Protein AF-A0A921UBC5-F1 (afdb_monomer)

Nearest PDB structures (foldseek):
  2xxn-assembly1_A  TM=7.532E-01  e=1.863E-03  Homo sapiens
  2f1x-assembly2_B  TM=6.621E-01  e=3.776E-04  Homo sapiens
  8pnm-assembly1_A  TM=7.276E-01  e=5.399E-03  Homo sapiens
  8rc6-assembly1_C  TM=7.486E-01  e=9.750E-03  Drosophila melanogaster
  2f1z-assembly2_B  TM=3.949E-01  e=8.639E-04  Homo sapiens

Structure (mmCIF, N/CA/C/O backbone):
data_AF-A0A921UBC5-F1
#
_entry.id   AF-A0A921UBC5-F1
#
loop_
_atom_site.group_PDB
_atom_site.id
_atom_site.type_symbol
_atom_site.label_atom_id
_atom_site.label_alt_id
_atom_site.label_comp_id
_atom_site.label_asym_id
_atom_site.label_entity_id
_atom_site.label_seq_id
_atom_site.pdbx_PDB_ins_code
_atom_site.Cartn_x
_atom_site.Cartn_y
_atom_site.Cartn_z
_atom_site.occupancy
_atom_site.B_iso_or_equiv
_atom_site.auth_seq_id
_atom_site.auth_comp_id
_atom_site.auth_asym_id
_atom_site.auth_atom_id
_atom_site.pdbx_PDB_model_num
ATOM 1 N N . GLY A 1 1 ? -0.403 -5.524 16.787 1.00 49.03 1 GLY A N 1
ATOM 2 C CA . GLY A 1 1 ? -1.010 -6.487 17.720 1.00 49.03 1 GLY A CA 1
ATOM 3 C C . GLY A 1 1 ? -1.772 -7.532 16.938 1.00 49.03 1 GLY A C 1
ATOM 4 O O . GLY A 1 1 ? -2.137 -7.279 15.796 1.00 49.03 1 GLY A O 1
ATOM 5 N N . GLN A 1 2 ? -1.952 -8.713 17.517 1.00 48.66 2 GLN A N 1
ATOM 6 C CA . GLN A 1 2 ? -2.834 -9.738 16.966 1.00 48.66 2 GLN A CA 1
ATOM 7 C C . GLN A 1 2 ? -4.276 -9.379 17.361 1.00 48.66 2 GLN A C 1
ATOM 9 O O . GLN A 1 2 ? -4.533 -9.099 18.535 1.00 48.66 2 GLN A O 1
ATOM 14 N N . THR A 1 3 ? -5.192 -9.327 16.393 1.00 51.25 3 THR A N 1
ATOM 15 C CA . THR A 1 3 ? -6.624 -9.128 16.660 1.00 51.25 3 THR A CA 1
ATOM 16 C C . THR A 1 3 ? -7.140 -10.368 17.379 1.00 51.25 3 THR A C 1
ATOM 18 O O . THR A 1 3 ? -7.003 -11.472 16.854 1.00 51.25 3 THR A O 1
ATOM 21 N N . ILE A 1 4 ? -7.658 -10.205 18.598 1.00 59.06 4 ILE A N 1
ATOM 22 C CA . ILE A 1 4 ? -8.262 -11.322 19.345 1.00 59.06 4 ILE A CA 1
ATOM 23 C C . ILE A 1 4 ? -9.629 -11.629 18.757 1.00 59.06 4 ILE A C 1
ATOM 25 O O . ILE A 1 4 ? -10.006 -12.785 18.608 1.00 59.06 4 ILE A O 1
ATOM 29 N N . ASP A 1 5 ? -10.363 -10.563 18.464 1.00 65.00 5 ASP A N 1
ATOM 30 C CA . ASP A 1 5 ? -11.761 -10.615 18.103 1.00 65.00 5 ASP A CA 1
ATOM 31 C C . ASP A 1 5 ? -12.127 -9.318 17.379 1.00 65.00 5 ASP A C 1
ATOM 33 O O . ASP A 1 5 ? -11.616 -8.235 17.703 1.00 65.00 5 ASP A O 1
ATOM 37 N N . SER A 1 6 ? -12.992 -9.447 16.383 1.00 72.62 6 SER A N 1
ATOM 38 C CA . SER A 1 6 ? -13.545 -8.324 15.640 1.00 72.62 6 SER A CA 1
ATOM 39 C C . SER A 1 6 ? -15.043 -8.507 15.542 1.00 72.62 6 SER A C 1
ATOM 41 O O . SER A 1 6 ? -15.504 -9.538 15.048 1.00 72.62 6 SER A O 1
ATOM 43 N N . THR A 1 7 ? -15.798 -7.497 15.954 1.00 73.56 7 THR A N 1
ATOM 44 C CA . THR A 1 7 ? -17.254 -7.544 15.877 1.00 73.56 7 THR A CA 1
ATOM 45 C C . THR A 1 7 ? -17.774 -6.326 15.142 1.00 73.56 7 THR A C 1
ATOM 47 O O . THR A 1 7 ? -17.336 -5.199 15.382 1.00 73.56 7 THR A O 1
ATOM 50 N N . VAL A 1 8 ? -18.724 -6.570 14.246 1.00 80.56 8 VAL A N 1
ATOM 51 C CA . VAL A 1 8 ? -19.483 -5.533 13.557 1.00 80.56 8 VAL A CA 1
ATOM 52 C C . VAL A 1 8 ? -20.837 -5.435 14.242 1.00 80.56 8 VAL A C 1
ATOM 54 O O . VAL A 1 8 ? -21.525 -6.445 14.379 1.00 80.56 8 VAL A O 1
ATOM 57 N N . HIS A 1 9 ? -21.199 -4.238 14.687 1.00 80.38 9 HIS A N 1
ATOM 58 C CA . HIS A 1 9 ? -22.501 -3.963 15.282 1.00 80.38 9 HIS A CA 1
ATOM 59 C C . HIS A 1 9 ? -23.200 -2.846 14.519 1.00 80.38 9 HIS A C 1
ATOM 61 O O . HIS A 1 9 ? -22.621 -1.790 14.260 1.00 80.38 9 HIS A O 1
ATOM 67 N N . GLU A 1 10 ? -24.459 -3.098 14.186 1.00 84.25 10 GLU A N 1
ATOM 68 C CA . GLU A 1 10 ? -25.362 -2.131 13.583 1.00 84.25 10 GLU A CA 1
ATOM 69 C C . GLU A 1 10 ? -26.255 -1.529 14.672 1.00 84.25 10 GLU A C 1
ATOM 71 O O . GLU A 1 10 ? -26.890 -2.251 15.440 1.00 84.25 10 GLU A O 1
ATOM 76 N N . PHE A 1 11 ? -26.300 -0.203 14.732 1.00 81.44 11 PHE A N 1
ATOM 77 C CA . PHE A 1 11 ? -27.141 0.557 15.643 1.00 81.44 11 PHE A CA 1
ATOM 78 C C . PHE A 1 11 ? -28.155 1.363 14.850 1.00 81.44 11 PHE A C 1
ATOM 80 O O . PHE A 1 11 ? -27.791 2.132 13.958 1.00 81.44 11 PHE A O 1
ATOM 87 N N . ARG A 1 12 ? -29.426 1.248 15.231 1.00 83.25 12 ARG A N 1
ATOM 88 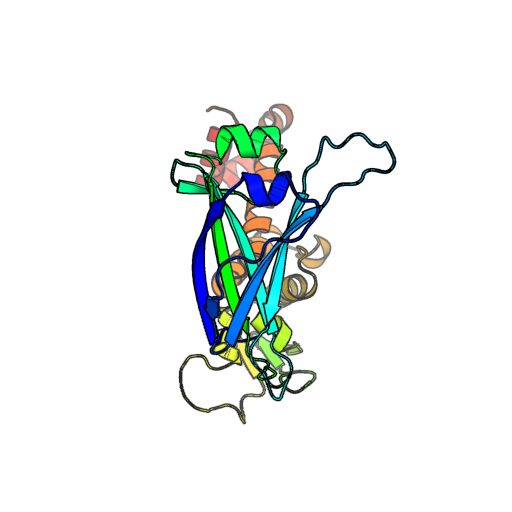C CA . ARG A 1 12 ? -30.490 2.118 14.738 1.00 83.25 12 ARG A CA 1
ATOM 89 C C . ARG A 1 12 ? -30.737 3.205 15.775 1.00 83.25 12 ARG A C 1
ATOM 91 O O . ARG A 1 12 ? -31.183 2.919 16.883 1.00 83.25 12 ARG A O 1
ATOM 98 N N . VAL A 1 13 ? -30.401 4.441 15.431 1.00 80.25 13 VAL A N 1
ATOM 99 C CA . VAL A 1 13 ? -30.322 5.545 16.389 1.00 80.25 13 VAL A CA 1
ATOM 100 C C . VAL A 1 13 ? -31.411 6.568 16.095 1.00 80.25 13 VAL A C 1
ATOM 102 O O . VAL A 1 13 ? -31.567 7.004 14.956 1.00 80.25 13 VAL A O 1
ATOM 105 N N . HIS A 1 14 ? -32.161 6.958 17.127 1.00 79.62 14 HIS A N 1
ATOM 106 C CA . HIS A 1 14 ? -33.148 8.029 17.022 1.00 79.62 14 HIS A CA 1
ATOM 107 C C . HIS A 1 14 ? -32.455 9.371 16.790 1.00 79.62 14 HIS A C 1
ATOM 109 O O . HIS A 1 14 ? -31.563 9.760 17.545 1.00 79.62 14 HIS A O 1
ATOM 115 N N . TYR A 1 15 ? -32.904 10.091 15.766 1.00 76.06 15 TYR A N 1
ATOM 116 C CA . TYR A 1 15 ? -32.324 11.367 15.377 1.00 76.06 15 TYR A CA 1
ATOM 117 C C . TYR A 1 15 ? -32.589 12.460 16.430 1.00 76.06 15 TYR A C 1
ATOM 119 O O . TYR A 1 15 ? -31.655 13.055 16.959 1.00 76.06 15 TYR A O 1
ATOM 127 N N . GLU A 1 16 ? -33.848 12.690 16.811 1.00 74.44 16 GLU A N 1
ATOM 128 C CA . GLU A 1 16 ? -34.238 13.853 17.629 1.00 74.44 16 GLU A CA 1
ATOM 129 C C . GLU A 1 16 ? -33.478 14.036 18.960 1.00 74.44 16 GLU A C 1
ATOM 131 O O . GLU A 1 16 ? -33.051 15.161 19.231 1.00 74.44 16 GLU A O 1
ATOM 136 N N . PRO A 1 17 ? -33.244 13.003 19.798 1.00 70.12 17 PRO A N 1
ATOM 137 C CA . PRO A 1 17 ? -32.579 13.188 21.093 1.00 70.12 17 PRO A CA 1
ATOM 138 C C . PRO A 1 17 ? -31.143 13.717 20.985 1.00 70.12 17 PRO A C 1
ATOM 140 O O . PRO A 1 17 ? -30.673 14.418 21.884 1.00 70.12 17 PRO A O 1
ATOM 143 N N . ILE A 1 18 ? -30.459 13.396 19.882 1.00 66.12 18 ILE A N 1
ATOM 144 C CA . ILE A 1 18 ? -29.061 13.771 19.633 1.00 66.12 18 ILE A CA 1
ATOM 145 C C . ILE A 1 18 ? -28.945 15.243 19.243 1.00 66.12 18 ILE A C 1
ATOM 147 O O . ILE A 1 18 ? -27.963 15.888 19.593 1.00 66.12 18 ILE A O 1
ATOM 151 N N . PHE A 1 19 ? -29.941 15.769 18.530 1.00 65.00 19 PHE A N 1
ATOM 152 C CA . PHE A 1 19 ? -29.883 17.111 17.945 1.00 65.00 19 PHE A CA 1
ATOM 153 C C . PHE A 1 19 ? -30.740 18.146 18.684 1.00 65.00 19 PHE A C 1
ATOM 155 O O . PHE A 1 19 ? -30.580 19.342 18.443 1.00 65.00 19 PHE A O 1
ATOM 162 N N . ASN A 1 20 ? -31.625 17.708 19.588 1.00 64.06 20 ASN A N 1
ATOM 163 C CA . ASN A 1 20 ? -32.424 18.594 20.442 1.00 64.06 20 ASN A CA 1
ATOM 164 C C . ASN A 1 20 ? -31.799 18.829 21.823 1.00 64.06 20 ASN A C 1
ATOM 166 O O . ASN A 1 20 ? -32.180 19.772 22.514 1.00 64.06 20 ASN A O 1
ATOM 170 N N . SER A 1 21 ? -30.847 17.991 22.243 1.00 57.44 21 SER A N 1
ATOM 171 C CA . SER A 1 21 ? -30.107 18.189 23.485 1.00 57.44 21 SER A CA 1
ATOM 172 C C . SER A 1 21 ? -28.621 18.307 23.174 1.00 57.44 21 SER A C 1
ATOM 174 O O . SER A 1 21 ? -28.060 17.441 22.518 1.00 57.44 21 SER A O 1
ATOM 176 N N . PHE A 1 22 ? -27.946 1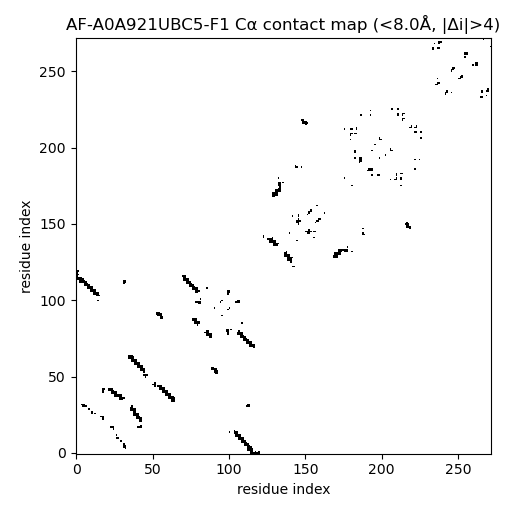9.335 23.695 1.00 56.38 22 PHE A N 1
ATOM 177 C CA . PHE A 1 22 ? -26.475 19.437 23.672 1.00 56.38 22 PHE A CA 1
ATOM 178 C C . PHE A 1 22 ? -25.783 18.328 24.501 1.00 56.38 22 PHE A C 1
ATOM 180 O O . PHE A 1 22 ? -24.597 18.414 24.816 1.00 56.38 22 PHE A O 1
ATOM 187 N N . ASN A 1 23 ? -26.520 17.288 24.895 1.00 60.91 23 ASN A N 1
ATOM 188 C CA . ASN A 1 23 ? -26.054 16.207 25.738 1.00 60.91 23 ASN A CA 1
ATOM 189 C C . ASN A 1 23 ? -25.637 15.005 24.892 1.00 60.91 23 ASN A C 1
ATOM 191 O O . ASN A 1 23 ? -26.175 14.727 23.824 1.00 60.91 23 ASN A O 1
ATOM 195 N N . SER A 1 24 ? -24.677 14.247 25.413 1.00 66.81 24 SER A N 1
ATOM 196 C CA . SER A 1 24 ? -24.300 12.970 24.825 1.00 66.81 24 SER A CA 1
ATOM 197 C C . SER A 1 24 ? -25.398 11.922 25.022 1.00 66.81 24 SER A C 1
ATOM 199 O O . SER A 1 24 ? -25.884 11.746 26.141 1.00 66.81 24 SER A O 1
ATOM 201 N N . PHE A 1 25 ? -25.719 11.177 23.968 1.00 75.06 25 PHE A N 1
ATOM 202 C CA . PHE A 1 25 ? -26.630 10.037 24.000 1.00 75.06 25 PHE A CA 1
ATOM 203 C C . PHE A 1 25 ? -25.845 8.726 24.120 1.00 75.06 25 PHE A C 1
ATOM 205 O O . PHE A 1 25 ? -24.898 8.489 23.371 1.00 75.06 25 PHE A O 1
ATOM 212 N N . ASN A 1 26 ? -26.250 7.860 25.046 1.00 75.44 26 ASN A N 1
ATOM 213 C CA . ASN A 1 26 ? -25.691 6.519 25.190 1.00 75.44 26 ASN A CA 1
ATOM 214 C C . ASN A 1 26 ? -26.531 5.545 24.362 1.00 75.44 26 ASN A C 1
ATOM 216 O O . ASN A 1 26 ? -27.720 5.399 24.632 1.00 75.44 26 ASN A O 1
ATOM 220 N N . ALA A 1 27 ? -25.920 4.879 23.385 1.00 78.38 27 ALA A N 1
ATOM 221 C CA . ALA A 1 27 ? -26.568 3.781 22.671 1.00 78.38 27 ALA A CA 1
ATOM 222 C C . ALA A 1 27 ? -26.461 2.463 23.454 1.00 78.38 27 ALA A C 1
ATOM 224 O O . ALA A 1 27 ? -26.040 2.447 24.611 1.00 78.38 27 ALA A O 1
ATOM 225 N N . ASP A 1 28 ? -26.839 1.349 22.836 1.00 80.00 28 ASP A N 1
ATOM 226 C CA . ASP A 1 28 ? -26.753 0.049 23.491 1.00 80.00 28 ASP A CA 1
ATOM 227 C C . ASP A 1 28 ? -25.301 -0.346 23.796 1.00 80.00 28 ASP A C 1
ATOM 229 O O . ASP A 1 28 ? -24.350 0.003 23.086 1.00 80.00 28 ASP A O 1
ATOM 233 N N . VAL A 1 29 ? -25.126 -1.073 24.900 1.00 85.62 29 VAL A N 1
ATOM 234 C CA . VAL A 1 29 ? -23.831 -1.631 25.291 1.00 85.62 29 VAL A CA 1
ATOM 235 C C . VAL A 1 29 ? -23.542 -2.850 24.428 1.00 85.62 29 VAL A C 1
ATOM 237 O O . VAL A 1 29 ? -24.375 -3.749 24.324 1.00 85.62 29 VAL A O 1
ATOM 240 N N . ILE A 1 30 ? -22.336 -2.921 23.873 1.00 85.19 30 ILE A N 1
ATOM 241 C CA . ILE A 1 30 ? -21.914 -4.029 23.013 1.00 85.19 30 ILE A CA 1
ATOM 242 C C . ILE A 1 30 ? -20.776 -4.831 23.618 1.00 85.19 30 ILE A C 1
ATOM 244 O O . ILE A 1 30 ? -19.945 -4.310 24.366 1.00 85.19 30 ILE A O 1
ATOM 248 N N . SER A 1 31 ? -20.750 -6.118 23.280 1.00 85.19 31 SER A N 1
ATOM 249 C CA . SER A 1 31 ? -19.689 -7.039 23.668 1.00 85.19 31 SER A CA 1
ATOM 250 C C . SER A 1 31 ? -18.739 -7.251 22.494 1.00 85.19 31 SER A C 1
ATOM 252 O O . SER A 1 31 ? -19.180 -7.607 21.404 1.00 85.19 31 SER A O 1
ATOM 254 N N . ALA A 1 32 ? -17.448 -7.010 22.712 1.00 81.44 32 ALA A N 1
ATOM 255 C CA . ALA A 1 32 ? -16.396 -7.273 21.734 1.00 81.44 32 ALA A CA 1
ATOM 256 C C . ALA A 1 32 ? -15.087 -7.598 22.462 1.00 81.44 32 ALA A C 1
ATOM 258 O O . ALA A 1 32 ? -14.712 -6.893 23.410 1.00 81.44 32 ALA A O 1
ATOM 259 N N . GLY A 1 33 ? -14.399 -8.665 22.046 1.00 75.38 33 GLY A N 1
ATOM 260 C CA . GLY A 1 33 ? -13.122 -9.091 22.629 1.00 75.38 33 GLY A CA 1
ATOM 261 C C . GLY A 1 33 ? -13.185 -9.419 24.118 1.00 75.38 33 GLY A C 1
ATOM 262 O O . GLY A 1 33 ? -12.231 -9.147 24.842 1.00 75.38 33 GLY A O 1
ATOM 263 N N . GLY A 1 34 ? -14.319 -9.942 24.593 1.00 79.88 34 GLY A N 1
ATOM 264 C CA . GLY A 1 34 ? -14.549 -10.239 26.013 1.00 79.88 34 GLY A CA 1
ATOM 265 C C . GLY A 1 34 ? -14.774 -9.004 26.895 1.00 79.88 34 GLY A C 1
ATOM 266 O O . GLY A 1 34 ? -14.843 -9.126 28.120 1.00 79.88 34 GLY A O 1
ATOM 267 N N . HIS A 1 35 ? -14.908 -7.819 26.297 1.00 83.81 35 HIS A N 1
ATOM 268 C CA . HIS A 1 35 ? -15.147 -6.562 26.995 1.00 83.81 35 HIS A CA 1
ATOM 269 C C . HIS A 1 35 ? -16.495 -5.946 26.613 1.00 83.81 35 HIS A C 1
ATOM 271 O O . HIS A 1 35 ? -16.987 -6.125 25.501 1.00 83.81 35 HIS A O 1
ATOM 277 N N . MET A 1 36 ? -17.077 -5.203 27.554 1.00 87.75 36 MET A N 1
ATOM 278 C CA . MET A 1 36 ? -18.311 -4.448 27.369 1.00 87.75 36 MET A CA 1
ATOM 279 C C . MET A 1 36 ? -17.978 -2.992 27.066 1.00 87.75 36 MET A C 1
ATOM 281 O O . MET A 1 36 ? -17.215 -2.360 27.807 1.00 87.75 36 MET A O 1
ATOM 285 N N . TRP A 1 37 ? -18.574 -2.459 26.008 1.00 87.31 37 TRP A N 1
ATOM 286 C CA . TRP A 1 37 ? -18.319 -1.118 25.499 1.00 87.31 37 TRP A CA 1
ATOM 287 C C . TRP A 1 37 ? -19.620 -0.330 25.418 1.00 87.31 37 TRP A C 1
ATOM 289 O O . TRP A 1 37 ? -20.600 -0.781 24.833 1.00 87.31 37 TRP A O 1
ATOM 299 N N . GLN A 1 38 ? -19.615 0.866 25.993 1.00 89.19 38 GLN A N 1
ATOM 300 C CA . GLN A 1 38 ? -20.679 1.847 25.853 1.00 89.19 38 GLN A CA 1
ATOM 301 C C . GLN A 1 38 ? -20.364 2.746 24.660 1.00 89.19 38 GLN A C 1
ATOM 303 O O . GLN A 1 38 ? -19.352 3.454 24.674 1.00 89.19 38 GLN A O 1
ATOM 308 N N . VAL A 1 39 ? -21.235 2.738 23.655 1.00 86.19 39 VAL A N 1
ATOM 309 C CA . VAL A 1 39 ? -21.159 3.682 22.536 1.00 86.19 39 VAL A CA 1
ATOM 310 C C . VAL A 1 39 ? -21.876 4.967 22.935 1.00 86.19 39 VAL A C 1
ATOM 312 O O . VAL A 1 39 ? -22.983 4.927 23.478 1.00 86.19 39 VAL A O 1
ATOM 315 N N . ILE A 1 40 ? -21.214 6.098 22.723 1.00 81.69 40 ILE A N 1
ATOM 316 C CA . ILE A 1 40 ? -21.679 7.422 23.125 1.00 81.69 40 ILE A CA 1
ATOM 317 C C . ILE A 1 40 ? -21.645 8.331 21.902 1.00 81.69 40 ILE A C 1
ATOM 319 O O . ILE A 1 40 ? -20.586 8.547 21.316 1.00 81.69 40 ILE A O 1
ATOM 323 N N . PHE A 1 41 ? -22.793 8.892 21.552 1.00 77.62 41 PHE A N 1
ATOM 324 C CA . PHE A 1 41 ? -22.949 9.862 20.478 1.00 77.62 41 PHE A CA 1
ATOM 325 C C . PHE A 1 41 ? -22.985 11.268 21.068 1.00 77.62 41 PHE A C 1
ATOM 327 O O . PHE A 1 41 ? -23.681 11.519 22.050 1.00 77.62 41 PHE A O 1
ATOM 334 N N . SER A 1 42 ? -22.235 12.195 20.484 1.00 72.81 42 SER A N 1
ATOM 335 C CA . SER A 1 42 ? -22.267 13.609 20.863 1.00 72.81 42 SER A CA 1
ATOM 336 C C . SER A 1 42 ? -22.133 14.494 19.633 1.00 72.81 42 SER A C 1
ATOM 338 O O . SER A 1 42 ? -21.287 14.243 18.776 1.00 72.81 42 SER A O 1
ATOM 340 N N . GLN A 1 43 ? -22.941 15.546 19.571 1.00 70.88 43 GLN A N 1
ATOM 341 C CA . GLN A 1 43 ? -22.758 16.633 18.617 1.00 70.88 43 GLN A CA 1
ATOM 342 C C . GLN A 1 43 ? -21.484 17.416 18.969 1.00 70.88 43 GLN A C 1
ATOM 344 O O . GLN A 1 43 ? -21.270 17.782 20.124 1.00 70.88 43 GLN A O 1
ATOM 349 N N . CYS A 1 44 ? -20.639 17.677 17.974 1.00 59.12 44 CYS A N 1
ATOM 350 C CA . CYS A 1 44 ? -19.482 18.554 18.089 1.00 59.12 44 CYS A CA 1
ATOM 351 C C . CYS A 1 44 ? -19.580 19.643 17.013 1.00 59.12 44 CYS A C 1
ATOM 353 O O . CYS A 1 44 ? -19.610 19.347 15.818 1.00 59.12 44 CYS A O 1
ATOM 355 N N . GLY A 1 45 ? -19.687 20.898 17.447 1.00 55.09 45 GLY A N 1
ATOM 356 C CA . GLY A 1 45 ? -19.802 22.048 16.558 1.00 55.09 45 GLY A CA 1
ATOM 357 C C . GLY A 1 45 ? -19.985 23.343 17.337 1.00 55.09 45 GLY A C 1
ATOM 358 O O . GLY A 1 45 ? -21.109 23.728 17.630 1.00 55.09 45 GLY A O 1
ATOM 359 N N . GLU A 1 46 ? -18.875 24.005 17.643 1.00 50.78 46 GLU A N 1
ATOM 360 C CA . GLU A 1 46 ? -18.817 25.463 17.723 1.00 50.78 46 GLU A CA 1
ATOM 361 C C . GLU A 1 46 ? -17.674 25.878 16.802 1.00 50.78 46 GLU A C 1
ATOM 363 O O . GLU A 1 46 ? -16.536 25.439 16.977 1.00 50.78 46 GLU A O 1
ATOM 368 N N . ASP A 1 47 ? -17.978 26.661 15.774 1.00 44.59 47 ASP A N 1
ATOM 369 C CA . ASP A 1 47 ? -16.963 27.444 15.094 1.00 44.59 47 ASP A CA 1
ATOM 370 C C . ASP A 1 47 ? -16.838 28.794 15.819 1.00 44.59 47 ASP A C 1
ATOM 372 O O . ASP A 1 47 ? -17.808 29.326 16.359 1.00 44.59 47 ASP A O 1
ATOM 376 N N . GLU A 1 48 ? -15.649 29.398 15.812 1.00 49.34 48 GLU A N 1
ATOM 377 C CA . GLU A 1 48 ? -15.422 30.729 16.405 1.00 49.34 48 GLU A CA 1
ATOM 378 C C . GLU A 1 48 ? -16.234 31.848 15.706 1.00 49.34 48 GLU A C 1
ATOM 380 O O . GLU A 1 48 ? -16.212 32.998 16.142 1.00 49.34 48 GLU A O 1
ATOM 385 N N . SER A 1 49 ? -16.971 31.521 14.632 1.00 52.59 49 SER A N 1
ATOM 386 C CA . SER A 1 49 ? -17.836 32.434 13.878 1.00 52.59 49 SER A CA 1
ATOM 387 C C . SER A 1 49 ? -19.336 32.308 14.201 1.00 52.59 49 SER A C 1
ATOM 389 O O . SER A 1 49 ? -20.135 33.108 13.707 1.00 52.59 49 SER A O 1
ATOM 391 N N . GLY A 1 50 ? -19.733 31.363 15.065 1.00 49.97 50 GLY A N 1
ATOM 392 C CA . GLY A 1 50 ? -21.121 31.183 15.502 1.00 49.97 50 GLY A CA 1
ATOM 393 C C . GLY A 1 50 ? -22.084 30.726 14.397 1.00 49.97 50 GLY A C 1
ATOM 394 O O . GLY A 1 50 ? -23.302 30.849 14.558 1.00 49.97 50 GLY A O 1
ATOM 395 N N . LYS A 1 51 ? -21.575 30.212 13.272 1.00 47.66 51 LYS A N 1
ATOM 396 C CA . LYS A 1 51 ? -22.376 29.647 12.182 1.00 47.66 51 LYS A CA 1
ATOM 397 C C . LYS A 1 51 ? -22.238 28.130 12.190 1.00 47.66 51 LYS A C 1
ATOM 399 O O . LYS A 1 51 ? -21.365 27.542 11.563 1.00 47.66 51 LYS A O 1
ATOM 404 N N . ALA A 1 52 ? -23.186 27.499 12.876 1.00 50.78 52 ALA A N 1
ATOM 405 C CA . ALA A 1 52 ? -23.356 26.055 12.995 1.00 50.78 52 ALA A CA 1
ATOM 406 C C . ALA A 1 52 ? -23.758 25.371 11.666 1.00 50.78 52 ALA A C 1
ATOM 408 O O . ALA A 1 52 ? -24.825 24.766 11.572 1.00 50.78 52 ALA A O 1
ATOM 409 N N . GLU A 1 53 ? -22.932 25.467 10.622 1.00 51.50 53 GLU A N 1
ATOM 410 C CA . GLU A 1 53 ? -23.159 24.757 9.352 1.00 51.50 53 GLU A CA 1
ATOM 411 C C . GLU A 1 53 ? -22.535 23.354 9.337 1.00 51.50 53 GLU A C 1
ATOM 413 O O . GLU A 1 53 ? -23.035 22.472 8.641 1.00 51.50 53 GLU A O 1
ATOM 418 N N . TYR A 1 54 ? -21.508 23.098 10.156 1.00 50.53 54 TYR A N 1
ATOM 419 C CA . TYR A 1 54 ? -20.879 21.780 10.263 1.00 50.53 54 TYR A CA 1
ATOM 420 C C . TYR A 1 54 ? -21.266 21.099 11.565 1.00 50.53 54 TYR A C 1
ATOM 422 O O . TYR A 1 54 ? -20.980 21.575 12.661 1.00 50.53 54 TYR A O 1
ATOM 430 N N . LEU A 1 55 ? -21.907 19.948 11.425 1.00 55.09 55 LEU A N 1
ATOM 431 C CA . LEU A 1 55 ? -22.309 19.114 12.536 1.00 55.09 55 LEU A CA 1
ATOM 432 C C . LEU A 1 55 ? -21.429 17.873 12.519 1.00 55.09 55 LEU A C 1
ATOM 434 O O . LEU A 1 55 ? -21.647 16.963 11.727 1.00 55.09 55 LEU A O 1
ATOM 438 N N . ASN A 1 56 ? -20.393 17.862 13.355 1.00 59.31 56 ASN A N 1
ATOM 439 C CA . ASN A 1 56 ? -19.530 16.699 13.465 1.00 59.31 56 ASN A CA 1
ATOM 440 C C . ASN A 1 56 ? -20.139 15.742 14.495 1.00 59.31 56 ASN A C 1
ATOM 442 O O . ASN A 1 56 ? -20.220 16.057 15.686 1.00 59.31 56 ASN A O 1
ATOM 446 N N . LEU A 1 57 ? -20.617 14.583 14.041 1.00 68.12 57 LEU A N 1
ATOM 447 C CA . LEU A 1 57 ? -21.090 13.539 14.941 1.00 68.12 57 LEU A CA 1
ATOM 448 C C . LEU A 1 57 ? -19.870 12.837 15.540 1.00 68.12 57 LEU A C 1
ATOM 450 O O . LEU A 1 57 ? -19.233 12.004 14.899 1.00 68.12 57 LEU A O 1
ATOM 454 N N . SER A 1 58 ? -19.551 13.159 16.791 1.00 71.38 58 SER A N 1
ATOM 455 C CA . SER A 1 58 ? -18.493 12.472 17.520 1.00 71.38 58 SER A CA 1
ATOM 456 C C . SER A 1 58 ? -19.049 11.202 18.151 1.00 71.38 58 SER A C 1
ATOM 458 O O . SER A 1 58 ? -19.946 11.255 18.998 1.00 71.38 58 SER A O 1
ATOM 460 N N . VAL A 1 59 ? -18.484 10.061 17.758 1.00 77.00 59 VAL A N 1
ATOM 461 C CA . VAL A 1 59 ? -18.758 8.762 18.375 1.00 77.00 59 VAL A CA 1
ATOM 462 C C . VAL A 1 59 ? -17.597 8.400 19.286 1.00 77.00 59 VAL A C 1
ATOM 464 O O . VAL A 1 59 ? -16.449 8.304 18.853 1.00 77.00 59 VAL A O 1
ATOM 467 N N . ARG A 1 60 ? -17.891 8.206 20.570 1.00 79.19 60 ARG A N 1
ATOM 468 C CA . ARG A 1 60 ? -16.923 7.797 21.588 1.00 79.19 60 ARG A CA 1
ATOM 469 C C . ARG A 1 60 ? -17.270 6.418 22.119 1.00 79.19 60 ARG A C 1
ATOM 471 O O . ARG A 1 60 ? -18.435 6.081 22.301 1.00 79.19 60 ARG A O 1
ATOM 478 N N . PHE A 1 61 ? -16.235 5.651 22.433 1.00 83.12 61 PHE A N 1
ATOM 479 C CA . PHE A 1 61 ? -16.354 4.318 23.008 1.00 83.12 61 PHE A CA 1
ATOM 480 C C . PHE A 1 61 ? -15.806 4.344 24.425 1.00 83.12 61 PHE A C 1
ATOM 482 O O . PHE A 1 61 ? -14.654 4.715 24.654 1.00 83.12 61 PHE A O 1
ATOM 489 N N . LYS A 1 62 ? -16.636 3.958 25.391 1.00 84.88 62 LYS A N 1
ATOM 490 C CA . LYS A 1 62 ? -16.246 3.860 26.795 1.00 84.88 62 LYS A CA 1
ATOM 491 C C . LYS A 1 62 ? -16.207 2.396 27.208 1.00 84.88 62 LYS A C 1
ATOM 493 O O . LYS A 1 62 ? -17.223 1.710 27.177 1.00 84.88 62 LYS A O 1
ATOM 498 N N . LEU A 1 63 ? -15.039 1.936 27.640 1.00 85.50 63 LEU A N 1
ATOM 499 C CA . LEU A 1 63 ? -14.876 0.611 28.228 1.00 85.50 63 LEU A CA 1
ATOM 500 C C . LEU A 1 63 ? -15.607 0.543 29.580 1.00 85.50 63 LEU A C 1
ATOM 502 O O . LEU A 1 63 ? -15.349 1.360 30.466 1.00 85.50 63 LEU A O 1
ATOM 506 N N . LEU A 1 64 ? -16.517 -0.422 29.735 1.00 85.88 64 LEU A N 1
ATOM 507 C CA . LEU A 1 64 ? -17.254 -0.670 30.980 1.00 85.88 64 LEU A CA 1
ATOM 508 C C . LEU A 1 64 ? -16.663 -1.823 31.800 1.00 85.88 64 LEU A C 1
ATOM 510 O O . LEU A 1 64 ? -16.751 -1.812 33.029 1.00 85.88 64 LEU A O 1
ATOM 514 N N . SER A 1 65 ? -16.069 -2.824 31.145 1.00 80.38 65 SER A N 1
ATOM 515 C CA . SER A 1 65 ? -15.471 -3.968 31.841 1.00 80.38 65 SER A CA 1
ATOM 516 C C . SER A 1 65 ? -14.274 -3.546 32.694 1.00 80.38 65 SER A C 1
ATOM 518 O O . SER A 1 65 ? -13.377 -2.849 32.221 1.00 80.38 65 SER A O 1
ATOM 520 N N . LYS A 1 66 ? -14.208 -4.038 33.937 1.00 72.38 66 LYS A N 1
ATOM 521 C CA . LYS A 1 66 ? -12.994 -3.941 34.758 1.00 72.38 66 LYS A CA 1
ATOM 522 C C . LYS A 1 66 ? -11.937 -4.887 34.186 1.00 72.38 66 LYS A C 1
ATOM 524 O O . LYS A 1 66 ? -12.143 -6.095 34.171 1.00 72.38 66 LYS A O 1
ATOM 529 N N . SER A 1 67 ? -10.824 -4.331 33.722 1.00 65.06 67 SER A N 1
ATOM 530 C CA . SER A 1 67 ? -9.652 -5.081 33.266 1.00 65.06 67 SER A CA 1
ATOM 531 C C . SER A 1 67 ? -8.497 -4.858 34.239 1.00 65.06 67 SER A C 1
ATOM 533 O O . SER A 1 67 ? -8.333 -3.756 34.760 1.00 65.06 67 SER A O 1
ATOM 535 N N . SER A 1 68 ? -7.690 -5.891 34.488 1.00 61.12 68 SER A N 1
ATOM 536 C CA . SER A 1 68 ? -6.464 -5.791 35.291 1.00 61.12 68 SER A CA 1
ATOM 537 C C . SER A 1 68 ? -5.300 -5.113 34.549 1.00 61.12 68 SER A C 1
ATOM 539 O O . SER A 1 68 ? -4.260 -4.876 35.155 1.00 61.12 68 SER A O 1
ATOM 541 N N . GLY A 1 69 ? -5.458 -4.802 33.255 1.00 69.06 69 GLY A N 1
ATOM 542 C CA . GLY A 1 69 ? -4.462 -4.122 32.418 1.00 69.06 69 GLY A CA 1
ATOM 543 C C . GLY A 1 69 ? -5.092 -3.254 31.321 1.00 69.06 69 GLY A C 1
ATOM 544 O O . GLY A 1 69 ? -6.315 -3.245 31.151 1.00 69.06 69 GLY A O 1
ATOM 545 N N . SER A 1 70 ? -4.258 -2.522 30.574 1.00 69.69 70 SER A N 1
ATOM 546 C CA . SER A 1 70 ? -4.698 -1.687 29.447 1.00 69.69 70 SER A CA 1
ATOM 547 C C . SER A 1 70 ? -5.346 -2.528 28.347 1.00 69.69 70 SER A C 1
ATOM 549 O O . SER A 1 70 ? -4.782 -3.522 27.897 1.00 69.69 70 SER A O 1
ATOM 551 N N . VAL A 1 71 ? -6.527 -2.108 27.895 1.00 74.00 71 VAL A N 1
ATOM 552 C CA . VAL A 1 71 ? -7.219 -2.700 26.745 1.00 74.00 71 VAL A CA 1
ATOM 553 C C . VAL A 1 71 ? -6.960 -1.815 25.535 1.00 74.00 71 VAL A C 1
ATOM 555 O O . VAL A 1 71 ? -7.259 -0.622 25.572 1.00 74.00 71 VAL A O 1
ATOM 558 N N . TYR A 1 72 ? -6.422 -2.393 24.463 1.00 76.31 72 TYR A N 1
ATOM 559 C CA . TYR A 1 72 ? -6.234 -1.692 23.197 1.00 76.31 72 TYR A CA 1
ATOM 560 C C . TYR A 1 72 ? -7.343 -2.095 22.239 1.00 76.31 72 TYR A C 1
ATOM 562 O O . TYR A 1 72 ? -7.594 -3.279 22.020 1.00 76.31 72 TYR A O 1
ATOM 570 N N . ALA A 1 73 ? -8.008 -1.106 21.658 1.00 76.81 73 ALA A N 1
ATOM 571 C CA . ALA A 1 73 ? -9.054 -1.332 20.681 1.00 76.81 73 ALA A CA 1
ATOM 572 C C . ALA A 1 73 ? -8.966 -0.292 19.567 1.00 76.81 73 ALA A C 1
ATOM 574 O O . ALA A 1 73 ? -8.634 0.870 19.811 1.00 76.81 73 ALA A O 1
ATOM 575 N N . MET A 1 74 ? -9.245 -0.735 18.346 1.00 79.94 74 MET A N 1
ATOM 576 C CA . MET A 1 74 ? -9.465 0.133 17.195 1.00 79.94 74 MET A CA 1
ATOM 577 C C . MET A 1 74 ? -10.956 0.143 16.882 1.00 79.94 74 MET A C 1
ATOM 579 O O . MET A 1 74 ? -11.610 -0.902 16.926 1.00 79.94 74 MET A O 1
ATOM 583 N N . PHE A 1 75 ? -11.469 1.326 16.565 1.00 81.31 75 PHE A N 1
ATOM 584 C CA . PHE A 1 75 ? -12.868 1.546 16.234 1.00 81.31 75 PHE A CA 1
ATOM 585 C C . PHE A 1 75 ? -12.931 2.170 14.849 1.00 81.31 75 PHE A C 1
ATOM 587 O O . PHE A 1 75 ? -12.240 3.159 14.600 1.00 81.31 75 PHE A O 1
ATOM 594 N N . ASP A 1 76 ? -13.752 1.604 13.976 1.00 79.25 76 ASP A N 1
ATOM 595 C CA . ASP A 1 76 ? -14.104 2.224 12.702 1.00 79.25 76 ASP A CA 1
ATOM 596 C C . ASP A 1 76 ? -15.620 2.367 12.608 1.00 79.25 76 ASP A C 1
ATOM 598 O O . ASP A 1 76 ? -16.374 1.566 13.176 1.00 79.25 76 ASP A O 1
ATOM 602 N N . THR A 1 77 ? -16.069 3.443 11.977 1.00 78.75 77 THR A N 1
ATOM 603 C CA . THR A 1 77 ? -17.437 3.933 12.127 1.00 78.75 77 THR A CA 1
ATOM 604 C C . THR A 1 77 ? -17.994 4.497 10.829 1.00 78.75 77 THR A C 1
ATOM 606 O O . THR A 1 77 ? -17.421 5.399 10.206 1.00 78.75 77 THR A O 1
ATOM 609 N N . PHE A 1 78 ? -19.168 3.990 10.452 1.00 82.12 78 PHE A N 1
ATOM 610 C CA . PHE A 1 78 ? -19.812 4.279 9.177 1.00 82.12 78 PHE A CA 1
ATOM 611 C C . PHE A 1 78 ? -21.288 4.617 9.374 1.00 82.12 78 PHE A C 1
ATOM 613 O O . PHE A 1 78 ? -21.988 3.975 10.154 1.00 82.12 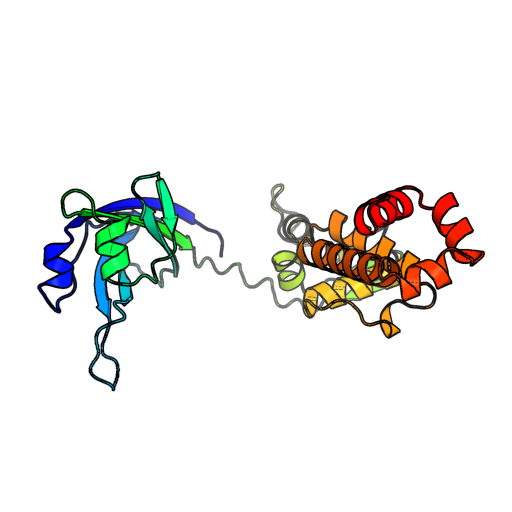78 PHE A O 1
ATOM 620 N N . LEU A 1 79 ? -21.779 5.593 8.619 1.00 81.88 79 LEU A N 1
ATOM 621 C CA . LEU A 1 79 ? -23.206 5.807 8.411 1.00 81.88 79 LEU A CA 1
ATOM 622 C C . LEU A 1 79 ? -23.668 4.936 7.249 1.00 81.88 79 LEU A C 1
ATOM 624 O O . LEU A 1 79 ? -23.001 4.881 6.212 1.00 81.88 79 LEU A O 1
ATOM 628 N N . LEU A 1 80 ? -24.800 4.263 7.420 1.00 81.88 80 LEU A N 1
ATOM 629 C CA . LEU A 1 80 ? -25.377 3.420 6.384 1.00 81.88 80 LEU A CA 1
ATOM 630 C C . LEU A 1 80 ? -26.487 4.186 5.669 1.00 81.88 80 LEU A C 1
ATOM 632 O O . LEU A 1 80 ? -27.470 4.589 6.288 1.00 81.88 80 LEU A O 1
ATOM 636 N N . HIS A 1 81 ? -26.328 4.390 4.365 1.00 76.94 81 HIS A N 1
ATOM 637 C CA . HIS A 1 81 ? -27.391 4.949 3.536 1.00 76.94 81 HIS A CA 1
ATOM 638 C C . HIS A 1 81 ? -28.520 3.916 3.361 1.00 76.94 81 HIS A C 1
ATOM 640 O O . HIS A 1 81 ? -28.270 2.710 3.408 1.00 76.94 81 HIS A O 1
ATOM 646 N N . GLY A 1 82 ? -29.755 4.349 3.078 1.00 69.50 82 GLY A N 1
ATOM 647 C CA . GLY A 1 82 ? -30.908 3.446 2.891 1.00 69.50 82 GLY A CA 1
ATOM 648 C C . GLY A 1 82 ? -30.754 2.403 1.765 1.00 69.50 82 GLY A C 1
ATOM 649 O O . GLY A 1 82 ? -31.515 1.444 1.696 1.00 69.50 82 GLY A O 1
ATOM 650 N N . ASN A 1 83 ? -29.746 2.553 0.899 1.00 71.88 83 ASN A N 1
ATOM 651 C CA . ASN A 1 83 ? -29.362 1.582 -0.137 1.00 71.88 83 ASN A CA 1
ATOM 652 C C . ASN A 1 83 ? -28.286 0.570 0.324 1.00 71.88 83 ASN A C 1
ATOM 654 O O . ASN A 1 83 ? -27.803 -0.209 -0.496 1.00 71.88 83 ASN A O 1
ATOM 658 N N . GLY A 1 84 ? -27.868 0.613 1.593 1.00 70.81 84 GLY A N 1
ATOM 659 C CA . GLY A 1 84 ? -26.848 -0.262 2.173 1.00 70.81 84 GLY A CA 1
ATOM 660 C C . GLY A 1 84 ? -25.393 0.156 1.926 1.00 70.81 84 GLY A C 1
ATOM 661 O O . GLY A 1 84 ? -24.492 -0.595 2.295 1.00 70.81 84 GLY A O 1
ATOM 662 N N . GLN A 1 85 ? -25.115 1.317 1.318 1.00 75.62 85 GLN A N 1
ATOM 663 C CA . GLN A 1 85 ? -23.735 1.793 1.155 1.00 75.62 85 GLN A CA 1
ATOM 664 C C . GLN A 1 85 ? -23.215 2.489 2.427 1.00 75.62 85 GLN A C 1
ATOM 666 O O . GLN A 1 85 ? -23.855 3.435 2.897 1.00 75.62 85 GLN A O 1
ATOM 671 N N . PRO A 1 86 ? -22.051 2.076 2.968 1.00 74.88 86 PRO A N 1
ATOM 672 C CA . PRO A 1 86 ? -21.427 2.743 4.103 1.00 74.88 86 PRO A CA 1
ATOM 673 C C . PRO A 1 86 ? -20.665 4.002 3.664 1.00 74.88 86 PRO A C 1
ATOM 675 O O . PRO A 1 86 ? -19.962 3.998 2.649 1.00 74.88 86 PRO A O 1
ATOM 678 N N . ARG A 1 87 ? -20.747 5.072 4.458 1.00 75.00 87 ARG A N 1
ATOM 679 C CA . ARG A 1 87 ? -19.912 6.276 4.321 1.00 75.00 87 ARG A CA 1
ATOM 680 C C . ARG A 1 87 ? -19.331 6.709 5.661 1.00 75.00 87 ARG A C 1
ATOM 682 O O . ARG A 1 87 ? -19.964 6.559 6.701 1.00 75.00 87 ARG A O 1
ATOM 689 N N . HIS A 1 88 ? -18.123 7.268 5.637 1.00 66.25 88 HIS A N 1
ATOM 690 C CA . HIS A 1 88 ? -17.509 7.847 6.833 1.00 66.25 88 HIS A CA 1
ATOM 691 C C . HIS A 1 88 ? -18.282 9.094 7.308 1.00 66.25 88 HIS A C 1
ATOM 693 O O . HIS A 1 88 ? -18.834 9.843 6.506 1.00 66.25 88 HIS A O 1
ATOM 699 N N . HIS A 1 89 ? -18.311 9.302 8.625 1.00 59.91 89 HIS A N 1
ATOM 700 C CA . HIS A 1 89 ? -19.252 10.148 9.378 1.00 59.91 89 HIS A CA 1
ATOM 701 C C . HIS A 1 89 ? -19.029 11.676 9.303 1.00 59.91 89 HIS A C 1
ATOM 703 O O . HIS A 1 89 ? -19.600 12.419 10.099 1.00 59.91 89 HIS A O 1
ATOM 709 N N . ASN A 1 90 ? -18.253 12.171 8.334 1.00 59.97 90 ASN A N 1
ATOM 710 C CA . ASN A 1 90 ? -18.069 13.610 8.116 1.00 59.97 90 ASN A CA 1
ATOM 711 C C . ASN A 1 90 ? -19.138 14.129 7.145 1.00 59.97 90 ASN A C 1
ATOM 713 O O . ASN A 1 90 ? -18.904 14.179 5.936 1.00 59.97 90 ASN A O 1
ATOM 717 N N . ILE A 1 91 ? -20.318 14.480 7.659 1.00 65.12 91 ILE A N 1
ATOM 718 C CA . ILE A 1 91 ? -21.472 14.882 6.845 1.00 65.12 91 ILE A CA 1
ATOM 719 C C . ILE A 1 91 ? -22.182 16.112 7.426 1.00 65.12 91 ILE A C 1
ATOM 721 O O . ILE A 1 91 ? -22.256 16.279 8.641 1.00 65.12 91 ILE A O 1
ATOM 725 N N . LEU A 1 92 ? -22.704 16.987 6.560 1.00 66.69 92 LEU A N 1
ATOM 726 C CA . LEU A 1 92 ? -23.528 18.128 6.973 1.00 66.69 92 LEU A CA 1
ATOM 727 C C . LEU A 1 92 ? -24.829 17.639 7.624 1.00 66.69 92 LEU A C 1
ATOM 729 O O . LEU A 1 92 ? -25.390 16.629 7.202 1.00 66.69 92 LEU A O 1
ATOM 733 N N . ARG A 1 93 ? -25.370 18.389 8.596 1.00 72.00 93 ARG A N 1
ATOM 734 C CA . ARG A 1 93 ? -26.667 18.066 9.229 1.00 72.00 93 ARG A CA 1
ATOM 735 C C . ARG A 1 93 ? -27.765 17.846 8.197 1.00 72.00 93 ARG A C 1
ATOM 737 O O . ARG A 1 93 ? -28.490 16.862 8.270 1.00 72.00 93 ARG A O 1
ATOM 744 N N . SER A 1 94 ? -27.851 18.769 7.243 1.00 70.56 94 SER A N 1
ATOM 745 C CA . SER A 1 94 ? -28.834 18.752 6.164 1.00 70.56 94 SER A CA 1
ATOM 746 C C . SER A 1 94 ? -28.712 17.507 5.293 1.00 70.56 94 SER A C 1
ATOM 748 O O . SER A 1 94 ? -29.716 16.979 4.829 1.00 70.56 94 SER A O 1
ATOM 750 N N . ASP A 1 95 ? -27.488 17.029 5.076 1.00 75.38 95 ASP A N 1
ATOM 751 C CA . ASP A 1 95 ? -27.229 15.852 4.254 1.00 75.38 95 ASP A CA 1
ATOM 752 C C . ASP A 1 95 ? -27.484 14.568 5.055 1.00 75.38 95 ASP A C 1
ATOM 754 O O . ASP A 1 95 ? -28.045 13.620 4.517 1.00 75.38 95 ASP A O 1
ATOM 758 N N . LEU A 1 96 ? -27.178 14.553 6.359 1.00 76.25 96 LEU A N 1
ATOM 759 C CA . LEU A 1 96 ? -27.551 13.465 7.266 1.00 76.25 96 LEU A CA 1
ATOM 760 C C . LEU A 1 96 ? -29.077 13.290 7.324 1.00 76.25 96 LEU A C 1
ATOM 762 O O . LEU A 1 96 ? -29.571 12.187 7.099 1.00 76.25 96 LEU A O 1
ATOM 766 N N . GLU A 1 97 ? -29.816 14.374 7.586 1.00 77.50 97 GLU A N 1
ATOM 767 C CA . GLU A 1 97 ? -31.286 14.389 7.632 1.00 77.50 97 GLU A CA 1
ATOM 768 C C . GLU A 1 97 ? -31.906 13.951 6.298 1.00 77.50 97 GLU A C 1
ATOM 770 O O . GLU A 1 97 ? -32.879 13.202 6.287 1.00 77.50 97 GLU A O 1
ATOM 775 N N . ARG A 1 98 ? -31.339 14.396 5.170 1.00 80.12 98 ARG A N 1
ATOM 776 C CA . ARG A 1 98 ? -31.879 14.108 3.835 1.00 80.12 98 ARG A CA 1
ATOM 777 C C . ARG A 1 98 ? -31.568 12.694 3.346 1.00 80.12 98 ARG A C 1
ATOM 779 O O . ARG A 1 98 ? -32.407 12.098 2.678 1.00 80.12 98 ARG A O 1
ATOM 786 N N . GLU A 1 99 ? -30.360 12.195 3.594 1.00 79.06 99 GLU A N 1
ATOM 787 C CA . GLU A 1 99 ? -29.841 10.990 2.928 1.00 79.06 99 GLU A CA 1
ATOM 788 C C . GLU A 1 99 ? -29.772 9.761 3.845 1.00 79.06 99 GLU A C 1
ATOM 790 O O . GLU A 1 99 ? -29.781 8.633 3.354 1.00 79.06 99 GLU A O 1
ATOM 795 N N . TYR A 1 100 ? -29.712 9.946 5.167 1.00 79.75 100 TYR A N 1
ATOM 796 C CA . TYR A 1 100 ? -29.464 8.849 6.117 1.00 79.75 100 TYR A CA 1
ATOM 797 C C . TYR A 1 100 ? -30.564 8.688 7.163 1.00 79.75 100 TYR A C 1
ATOM 799 O O . TYR A 1 100 ? -30.658 7.622 7.772 1.00 79.75 100 TYR A O 1
ATOM 807 N N . VAL A 1 101 ? -31.389 9.714 7.389 1.00 83.81 101 VAL A N 1
ATOM 808 C CA . VAL A 1 101 ? -32.514 9.629 8.322 1.00 83.81 101 VAL A CA 1
ATOM 809 C C . VAL A 1 101 ? -33.755 9.116 7.597 1.00 83.81 101 VAL A C 1
ATOM 811 O O . VAL A 1 101 ? -34.325 9.777 6.735 1.00 83.81 101 VAL A O 1
ATOM 814 N N . THR A 1 102 ? -34.215 7.939 8.002 1.00 81.06 102 THR A N 1
ATOM 815 C CA . THR A 1 102 ? -35.465 7.317 7.554 1.00 81.06 102 THR A CA 1
ATOM 816 C C . THR A 1 102 ? -36.338 7.027 8.768 1.00 81.06 102 THR A C 1
ATOM 818 O O . THR A 1 102 ? -35.867 6.444 9.747 1.00 81.06 102 THR A O 1
ATOM 821 N N . ASP A 1 103 ? -37.600 7.454 8.735 1.00 84.00 103 ASP A N 1
ATOM 822 C CA . ASP A 1 103 ? -38.546 7.325 9.855 1.00 84.00 103 ASP A CA 1
ATOM 823 C C . ASP A 1 103 ? -38.007 7.895 11.182 1.00 84.00 103 ASP A C 1
ATOM 825 O O . ASP A 1 103 ? -38.190 7.313 12.251 1.00 84.00 103 ASP A O 1
ATOM 829 N N . GLY A 1 104 ? -37.263 9.005 11.123 1.00 83.12 104 GLY A N 1
ATOM 830 C CA . GLY A 1 104 ? -36.662 9.641 12.303 1.00 83.12 104 GLY A CA 1
ATOM 831 C C . GLY A 1 104 ? -35.471 8.886 12.908 1.00 83.12 104 GLY A C 1
ATOM 832 O O . GLY A 1 104 ? -35.039 9.218 14.013 1.00 83.12 104 GLY A O 1
ATOM 833 N N . HIS A 1 105 ? -34.930 7.885 12.208 1.00 82.81 105 HIS A N 1
ATOM 834 C CA . HIS A 1 105 ? -33.753 7.129 12.630 1.00 82.81 105 HIS A CA 1
ATOM 835 C C . HIS A 1 105 ? -32.680 7.136 11.553 1.00 82.81 105 HIS A C 1
ATOM 837 O O . HIS A 1 105 ? -33.001 7.104 10.372 1.00 82.81 105 HIS A O 1
ATOM 843 N N . PHE A 1 106 ? -31.418 7.073 11.957 1.00 83.88 106 PHE A N 1
ATOM 844 C CA . PHE A 1 106 ? -30.321 6.733 11.055 1.00 83.88 106 PHE A CA 1
ATOM 845 C C . PHE A 1 106 ? -29.637 5.453 11.527 1.00 83.88 106 PHE A C 1
ATOM 847 O O . PHE A 1 106 ? -29.645 5.125 12.719 1.00 83.88 106 PHE A O 1
ATOM 854 N N . THR A 1 107 ? -29.045 4.729 10.581 1.00 82.75 107 THR A N 1
ATOM 855 C CA . THR A 1 107 ? -28.299 3.506 10.869 1.00 82.75 107 THR A CA 1
ATOM 856 C C . THR A 1 107 ? -26.808 3.791 10.886 1.00 82.75 107 THR A C 1
ATOM 858 O O . THR A 1 107 ? -26.249 4.408 9.975 1.00 82.75 107 THR A O 1
ATOM 861 N N . PHE A 1 108 ? -26.155 3.311 11.934 1.00 82.94 108 PHE A N 1
ATOM 862 C CA . PHE A 1 108 ? -24.734 3.468 12.158 1.00 82.94 108 PHE A CA 1
ATOM 863 C C . PHE A 1 108 ? -24.083 2.105 12.374 1.00 82.94 108 PHE A C 1
ATOM 865 O O . PHE A 1 108 ? -24.519 1.328 13.220 1.00 82.94 108 PHE A O 1
ATOM 872 N N . ILE A 1 109 ? -23.017 1.828 11.631 1.00 81.50 109 ILE A N 1
ATOM 873 C CA . ILE A 1 109 ? -22.228 0.608 11.765 1.00 81.50 109 ILE A CA 1
ATOM 874 C C . ILE A 1 109 ? -20.933 0.941 12.492 1.00 81.50 109 ILE A C 1
ATOM 876 O O . ILE A 1 109 ? -20.176 1.822 12.080 1.00 81.50 109 ILE A O 1
ATOM 880 N N . CYS A 1 110 ? -20.656 0.185 13.549 1.00 81.62 110 CYS A N 1
ATOM 881 C CA . CYS A 1 110 ? -19.379 0.202 14.235 1.00 81.62 110 CYS A CA 1
ATOM 882 C C . CYS A 1 110 ? -18.651 -1.124 14.046 1.00 81.62 110 CYS A C 1
ATOM 884 O O . CYS A 1 110 ? -19.208 -2.197 14.284 1.00 81.62 110 CYS A O 1
ATOM 886 N N . VAL A 1 111 ? -17.377 -1.031 13.683 1.00 80.44 111 VAL A N 1
ATOM 887 C CA . VAL A 1 111 ? -16.432 -2.140 13.729 1.00 80.44 111 VAL A CA 1
ATOM 888 C C . VAL A 1 111 ? -15.540 -1.945 14.948 1.00 80.44 111 VAL A C 1
ATOM 890 O O . VAL A 1 111 ? -14.802 -0.962 15.024 1.00 80.44 111 VAL A O 1
ATOM 893 N N . ILE A 1 112 ? -15.593 -2.884 15.893 1.00 80.00 112 ILE A N 1
ATOM 894 C CA . ILE A 1 112 ? -14.676 -2.922 17.036 1.00 80.00 112 ILE A CA 1
ATOM 895 C C . ILE A 1 112 ? -13.673 -4.039 16.823 1.00 80.00 112 ILE A C 1
ATOM 897 O O . ILE A 1 112 ? -14.047 -5.199 16.653 1.00 80.00 112 ILE A O 1
ATOM 901 N N . MET A 1 113 ? -12.395 -3.688 16.891 1.00 75.94 113 MET A N 1
ATOM 902 C CA . MET A 1 113 ? -11.289 -4.636 16.890 1.00 75.94 113 MET A CA 1
ATOM 903 C C . MET A 1 113 ? -10.561 -4.543 18.223 1.00 75.94 113 MET A C 1
ATOM 905 O O . MET A 1 113 ? -9.859 -3.563 18.479 1.00 75.94 113 MET A O 1
ATOM 909 N N . VAL A 1 114 ? -10.708 -5.565 19.067 1.00 77.00 114 VAL A N 1
ATOM 910 C CA . VAL A 1 114 ? -9.954 -5.642 20.322 1.00 77.00 114 VAL A CA 1
ATOM 911 C C . VAL A 1 114 ? -8.613 -6.305 20.044 1.00 77.00 114 VAL A C 1
ATOM 913 O O . VAL A 1 114 ? -8.520 -7.444 19.571 1.00 77.00 114 VAL A O 1
ATOM 916 N N . VAL A 1 115 ? -7.553 -5.562 20.334 1.00 72.12 115 VAL A N 1
ATOM 917 C CA . VAL A 1 115 ? -6.177 -5.972 20.100 1.00 72.12 115 VAL A CA 1
ATOM 918 C C . VAL A 1 115 ? -5.594 -6.427 21.428 1.00 72.12 115 VAL A C 1
ATOM 920 O O . VAL A 1 115 ? -5.584 -5.681 22.407 1.00 72.12 115 VAL A O 1
ATOM 923 N N . CYS A 1 116 ? -5.083 -7.658 21.471 1.00 59.03 116 CYS A N 1
ATOM 924 C CA . CYS A 1 116 ? -4.330 -8.093 22.639 1.00 59.03 116 CYS A CA 1
ATOM 925 C C . CYS A 1 116 ? -3.020 -7.322 22.664 1.00 59.03 116 CYS A C 1
ATOM 927 O O . CYS A 1 116 ? -2.219 -7.467 21.738 1.00 59.03 116 CYS A O 1
ATOM 929 N N . ASP A 1 117 ? -2.758 -6.626 23.767 1.00 50.84 117 ASP A N 1
ATOM 930 C CA . ASP A 1 117 ? -1.392 -6.349 24.205 1.00 50.84 117 ASP A CA 1
ATOM 931 C C . ASP A 1 117 ? -0.843 -7.578 24.936 1.00 50.84 117 ASP A C 1
ATOM 933 O O . ASP A 1 117 ? -0.248 -7.516 26.007 1.00 50.84 117 ASP A O 1
ATOM 937 N N . LYS A 1 118 ? -0.965 -8.745 24.292 1.00 46.31 118 LYS A N 1
ATOM 938 C CA . LYS A 1 118 ? 0.262 -9.511 24.178 1.00 46.31 118 LYS A CA 1
ATOM 939 C C . LYS A 1 118 ? 1.128 -8.561 23.393 1.00 46.31 118 LYS A C 1
ATOM 941 O O . LYS A 1 118 ? 0.906 -8.405 22.186 1.00 46.31 118 LYS A O 1
ATOM 946 N N . SER A 1 119 ? 2.042 -7.891 24.095 1.00 40.31 119 SER A N 1
ATOM 947 C CA . SER A 1 119 ? 3.252 -7.428 23.457 1.00 40.31 119 SER A CA 1
ATOM 948 C C . SER A 1 119 ? 3.568 -8.541 22.473 1.00 40.31 119 SER A C 1
ATOM 950 O O . SER A 1 119 ? 3.705 -9.707 22.855 1.00 40.31 119 SER A O 1
ATOM 952 N N . ILE A 1 120 ? 3.500 -8.243 21.171 1.00 41.91 120 ILE A N 1
ATOM 953 C CA . ILE A 1 120 ? 4.285 -9.051 20.251 1.00 41.91 120 ILE A CA 1
ATOM 954 C C . ILE A 1 120 ? 5.625 -8.928 20.939 1.00 41.91 120 ILE A C 1
ATOM 956 O O . ILE A 1 120 ? 6.049 -7.769 21.049 1.00 41.91 120 ILE A O 1
ATOM 960 N N . PRO A 1 121 ? 6.137 -9.999 21.589 1.00 41.34 121 PRO A N 1
ATOM 961 C CA . PRO A 1 121 ? 7.325 -9.877 22.413 1.00 41.34 121 PRO A CA 1
ATOM 962 C C . PRO A 1 121 ? 8.250 -9.140 21.492 1.00 41.34 121 PRO A C 1
ATOM 964 O O . PRO A 1 1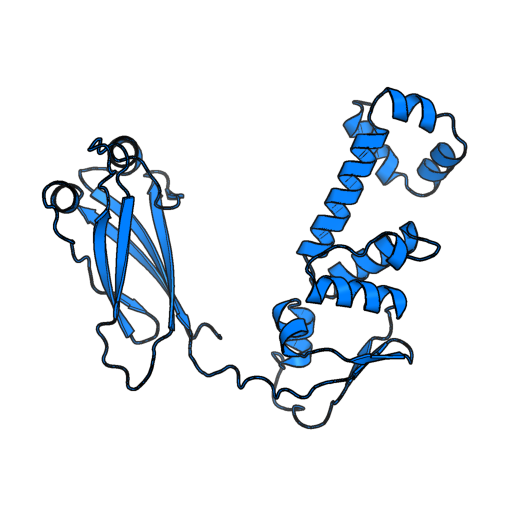21 ? 8.401 -9.644 20.375 1.00 41.34 121 PRO A O 1
ATOM 967 N N . VAL A 1 122 ? 8.622 -7.892 21.849 1.00 38.53 122 VAL A N 1
ATOM 968 C CA . VAL A 1 122 ? 9.344 -7.013 20.925 1.00 38.53 122 VAL A CA 1
ATOM 969 C C . VAL A 1 122 ? 10.417 -7.944 20.440 1.00 38.53 122 VAL A C 1
ATOM 971 O O . VAL A 1 122 ? 11.176 -8.395 21.313 1.00 38.53 122 VAL A O 1
ATOM 974 N N . PRO A 1 123 ? 10.360 -8.399 19.159 1.00 43.50 123 PRO A N 1
ATOM 975 C CA . PRO A 1 123 ? 11.283 -9.422 18.716 1.00 43.50 123 PRO A CA 1
ATOM 976 C C . PRO A 1 123 ? 12.593 -8.837 19.142 1.00 43.50 123 PRO A C 1
ATOM 978 O O . PRO A 1 123 ? 12.729 -7.613 18.961 1.00 43.50 123 PRO A O 1
ATOM 981 N N . ALA A 1 124 ? 13.398 -9.619 19.873 1.00 42.91 124 ALA A N 1
ATOM 982 C CA . ALA A 1 124 ? 14.550 -9.057 20.546 1.00 42.91 124 ALA A CA 1
ATOM 983 C C . ALA A 1 124 ? 15.186 -8.057 19.579 1.00 42.91 124 ALA A C 1
ATOM 985 O O . ALA A 1 124 ? 15.144 -8.219 18.354 1.00 42.91 124 ALA A O 1
ATOM 986 N N . SER A 1 125 ? 15.679 -6.938 20.086 1.00 43.50 125 SER A N 1
ATOM 987 C CA . SER A 1 125 ? 16.449 -6.056 19.221 1.00 43.50 125 SER A CA 1
ATOM 988 C C . SER A 1 125 ? 17.771 -6.772 18.894 1.00 43.50 125 SER A C 1
ATOM 990 O O . SER A 1 125 ? 18.833 -6.204 19.119 1.00 43.50 125 SER A O 1
ATOM 992 N N . ASP A 1 126 ? 17.745 -8.046 18.451 1.00 47.19 126 ASP A N 1
ATOM 993 C CA . ASP A 1 126 ? 18.795 -8.713 17.717 1.00 47.19 126 ASP A CA 1
ATOM 994 C C . ASP A 1 126 ? 19.025 -7.864 16.469 1.00 47.19 126 ASP A C 1
ATOM 996 O O . ASP A 1 126 ? 18.493 -8.083 15.380 1.00 47.19 126 ASP A O 1
ATOM 1000 N N . ILE A 1 127 ? 19.791 -6.801 16.715 1.00 45.16 127 ILE A N 1
ATOM 1001 C CA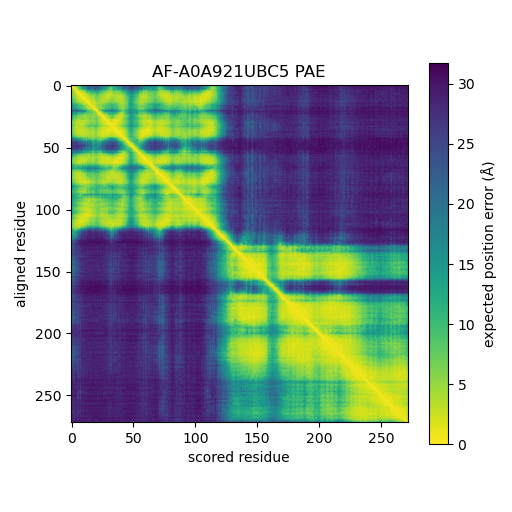 . ILE A 1 127 ? 20.522 -5.980 15.778 1.00 45.16 127 ILE A CA 1
ATOM 1002 C C . ILE A 1 127 ? 21.257 -6.986 14.892 1.00 45.16 127 ILE A C 1
ATOM 1004 O O . ILE A 1 127 ? 22.303 -7.521 15.245 1.00 45.16 127 ILE A O 1
ATOM 1008 N N . GLY A 1 128 ? 20.626 -7.287 13.757 1.00 48.84 128 GLY A N 1
ATOM 1009 C CA . GLY A 1 128 ? 21.164 -8.086 12.669 1.00 48.84 128 GLY A CA 1
ATOM 1010 C C . GLY A 1 128 ? 20.884 -9.586 12.733 1.00 48.84 128 GLY A C 1
ATOM 1011 O O . GLY A 1 128 ? 21.807 -10.360 12.974 1.00 48.84 128 GLY A O 1
ATOM 1012 N N . LYS A 1 129 ? 19.694 -10.018 12.292 1.00 57.34 129 LYS A N 1
ATOM 1013 C CA . LYS A 1 129 ? 19.664 -11.244 11.477 1.00 57.34 129 LYS A CA 1
ATOM 1014 C C . LYS A 1 129 ? 20.205 -10.933 10.086 1.00 57.34 129 LYS A C 1
ATOM 1016 O O . LYS A 1 129 ? 19.984 -9.852 9.531 1.00 57.34 129 LYS A O 1
ATOM 1021 N N . GLN A 1 130 ? 20.954 -11.886 9.559 1.00 60.12 130 GLN A N 1
ATOM 1022 C CA . GLN A 1 130 ? 21.680 -11.786 8.304 1.00 60.12 130 GLN A CA 1
ATOM 1023 C C . GLN A 1 130 ? 20.814 -12.369 7.180 1.00 60.12 130 GLN A C 1
ATOM 1025 O O . GLN A 1 130 ? 20.535 -13.559 7.168 1.00 60.12 130 GLN A O 1
ATOM 1030 N N . CYS A 1 131 ? 20.347 -11.569 6.229 1.00 58.12 131 CYS A N 1
ATOM 1031 C CA . CYS A 1 131 ? 19.816 -12.112 4.979 1.00 58.12 131 CYS A CA 1
ATOM 1032 C C . CYS A 1 131 ? 21.009 -12.491 4.098 1.00 58.12 131 CYS A C 1
ATOM 1034 O O . CYS A 1 131 ? 21.792 -11.617 3.733 1.00 58.12 131 CYS A O 1
ATOM 1036 N N . LEU A 1 132 ? 21.166 -13.772 3.776 1.00 63.78 132 LEU A N 1
ATOM 1037 C CA . LEU A 1 132 ? 22.197 -14.250 2.862 1.00 63.78 132 LEU A CA 1
ATOM 1038 C C . LEU A 1 132 ? 21.621 -14.284 1.444 1.00 63.78 132 LEU A C 1
ATOM 1040 O O . LEU A 1 132 ? 20.774 -15.115 1.126 1.00 63.78 132 LEU A O 1
ATOM 1044 N N . VAL A 1 133 ? 22.079 -13.383 0.584 1.00 68.25 133 VAL A N 1
ATOM 1045 C CA . VAL A 1 133 ? 21.631 -13.245 -0.804 1.00 68.25 133 VAL A CA 1
ATOM 1046 C C . VAL A 1 133 ? 22.778 -13.617 -1.728 1.00 68.25 133 VAL A C 1
ATOM 1048 O O . VAL A 1 133 ? 23.742 -12.867 -1.844 1.00 68.25 133 VAL A O 1
ATOM 1051 N N . ARG A 1 134 ? 22.696 -14.780 -2.387 1.00 56.25 134 ARG A N 1
ATOM 1052 C CA . ARG A 1 134 ? 23.700 -15.245 -3.373 1.00 56.25 134 ARG A CA 1
ATOM 1053 C C . ARG A 1 134 ? 25.169 -15.070 -2.927 1.00 56.25 134 ARG A C 1
ATOM 1055 O O . ARG A 1 134 ? 26.007 -14.768 -3.766 1.00 56.25 134 ARG A O 1
ATOM 1062 N N . THR A 1 135 ? 25.466 -15.292 -1.640 1.00 61.31 135 THR A N 1
ATOM 1063 C CA . THR A 1 135 ? 26.761 -15.123 -0.921 1.00 61.31 135 THR A CA 1
ATOM 1064 C C . THR A 1 135 ? 27.025 -13.769 -0.241 1.00 61.31 135 THR A C 1
ATOM 1066 O O . THR A 1 135 ? 27.929 -13.694 0.587 1.00 61.31 135 THR A O 1
ATOM 1069 N N . GLU A 1 136 ? 26.215 -12.734 -0.479 1.00 75.94 136 GLU A N 1
ATOM 1070 C CA . GLU A 1 136 ? 26.285 -11.469 0.266 1.00 75.94 136 GLU A CA 1
ATOM 1071 C C . GLU A 1 136 ? 25.398 -11.488 1.512 1.00 75.94 136 GLU A C 1
ATOM 1073 O O . GLU A 1 136 ? 24.238 -11.896 1.466 1.00 75.94 136 GLU A O 1
ATOM 1078 N N . THR A 1 137 ? 25.928 -10.988 2.624 1.00 76.25 137 THR A N 1
ATOM 1079 C CA . THR A 1 137 ? 25.204 -10.893 3.890 1.00 76.25 137 THR A CA 1
ATOM 1080 C C . THR A 1 137 ? 24.665 -9.482 4.107 1.00 76.25 137 THR A C 1
ATOM 1082 O O . THR A 1 137 ? 25.424 -8.518 4.187 1.00 76.25 137 THR A O 1
ATOM 1085 N N . PHE A 1 138 ? 23.350 -9.366 4.271 1.00 77.75 138 PHE A N 1
ATOM 1086 C CA . PHE A 1 138 ? 22.646 -8.117 4.549 1.00 77.75 138 PHE A CA 1
ATOM 1087 C C . PHE A 1 138 ? 22.091 -8.115 5.966 1.00 77.75 138 PHE A C 1
ATOM 1089 O O . PHE A 1 138 ? 21.372 -9.026 6.364 1.00 77.75 138 PHE A O 1
ATOM 1096 N N . HIS A 1 139 ? 22.357 -7.056 6.719 1.00 78.88 139 HIS A N 1
ATOM 1097 C CA . HIS A 1 139 ? 21.754 -6.878 8.035 1.00 78.88 139 HIS A CA 1
ATOM 1098 C C . HIS A 1 139 ? 20.406 -6.164 7.912 1.00 78.88 139 HIS A C 1
ATOM 1100 O O . HIS A 1 139 ? 20.317 -5.094 7.308 1.00 78.88 139 HIS A O 1
ATOM 1106 N N . ALA A 1 140 ? 19.355 -6.751 8.488 1.00 78.94 140 ALA A N 1
ATOM 1107 C CA . ALA A 1 140 ? 18.019 -6.162 8.491 1.00 78.94 140 ALA A CA 1
ATOM 1108 C C . ALA A 1 140 ? 17.235 -6.491 9.773 1.00 78.94 140 ALA A C 1
ATOM 1110 O O . ALA A 1 140 ? 17.502 -7.473 10.464 1.00 78.94 140 ALA A O 1
ATOM 1111 N N . HIS A 1 141 ? 16.241 -5.656 10.080 1.00 79.62 141 HIS A N 1
ATOM 1112 C CA . HIS A 1 141 ? 15.377 -5.780 11.245 1.00 79.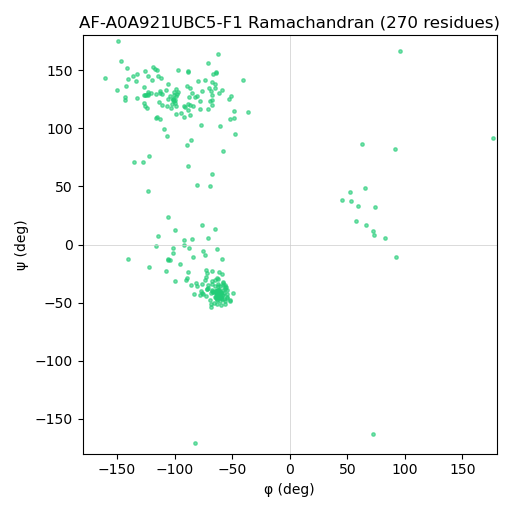62 141 HIS A CA 1
ATOM 1113 C C . HIS A 1 141 ? 14.170 -6.667 10.925 1.00 79.62 141 HIS A C 1
ATOM 1115 O O . HIS A 1 141 ? 13.355 -6.335 10.057 1.00 79.62 141 HIS A O 1
ATOM 1121 N N . ARG A 1 142 ? 14.014 -7.766 11.678 1.00 75.44 142 ARG A N 1
ATOM 1122 C CA . ARG A 1 142 ? 12.901 -8.722 11.517 1.00 75.44 142 ARG A CA 1
ATOM 1123 C C . ARG A 1 142 ? 11.542 -8.037 11.596 1.00 75.44 142 ARG A C 1
ATOM 1125 O O . ARG A 1 142 ? 10.686 -8.279 10.754 1.00 75.44 142 ARG A O 1
ATOM 1132 N N . ALA A 1 143 ? 11.367 -7.169 12.592 1.00 75.94 143 ALA A N 1
ATOM 1133 C CA . ALA A 1 143 ? 10.112 -6.465 12.823 1.00 75.94 143 ALA A CA 1
ATOM 1134 C C . ALA A 1 143 ? 9.714 -5.591 11.623 1.00 75.94 143 ALA A C 1
ATOM 1136 O O . ALA A 1 143 ? 8.552 -5.595 11.228 1.00 75.94 143 ALA A O 1
ATOM 1137 N N . VAL A 1 144 ? 10.678 -4.903 11.001 1.00 82.88 144 VAL A N 1
ATOM 1138 C CA . VAL A 1 144 ? 10.426 -4.059 9.823 1.00 82.88 144 VAL A CA 1
ATOM 1139 C C . VAL A 1 144 ? 10.068 -4.922 8.614 1.00 82.88 144 VAL A C 1
ATOM 1141 O O . VAL A 1 144 ? 9.052 -4.670 7.973 1.00 82.88 144 VAL A O 1
ATOM 1144 N N . LEU A 1 145 ? 10.840 -5.979 8.333 1.00 85.44 145 LEU A N 1
ATOM 1145 C CA . LEU A 1 145 ? 10.550 -6.898 7.225 1.00 85.44 145 LEU A CA 1
ATOM 1146 C C . LEU A 1 145 ? 9.163 -7.545 7.370 1.00 85.44 145 LEU A C 1
ATOM 1148 O O . LEU A 1 145 ? 8.369 -7.514 6.433 1.00 85.44 145 LEU A O 1
ATOM 1152 N N . ALA A 1 146 ? 8.840 -8.053 8.561 1.00 83.50 146 ALA A N 1
ATOM 1153 C CA . ALA A 1 146 ? 7.557 -8.687 8.853 1.00 83.50 146 ALA A CA 1
ATOM 1154 C C . ALA A 1 146 ? 6.370 -7.707 8.836 1.00 83.50 146 ALA A C 1
ATOM 1156 O O . ALA A 1 146 ? 5.255 -8.091 8.490 1.00 83.50 146 ALA A O 1
ATOM 1157 N N . ALA A 1 147 ? 6.575 -6.439 9.201 1.00 83.44 147 ALA A N 1
ATOM 1158 C CA . ALA A 1 147 ? 5.527 -5.422 9.114 1.00 83.44 147 ALA A CA 1
ATOM 1159 C C . ALA A 1 147 ? 5.231 -5.007 7.665 1.00 83.44 147 ALA A C 1
ATOM 1161 O O . ALA A 1 147 ? 4.123 -4.568 7.362 1.00 83.44 147 ALA A O 1
ATOM 1162 N N . ARG A 1 148 ? 6.224 -5.120 6.777 1.00 88.12 148 ARG A N 1
ATOM 1163 C CA . ARG A 1 148 ? 6.185 -4.570 5.415 1.00 88.12 148 ARG A CA 1
ATOM 1164 C C . ARG A 1 148 ? 5.941 -5.617 4.332 1.00 88.12 148 ARG A C 1
ATOM 1166 O O . ARG A 1 148 ? 5.629 -5.238 3.212 1.00 88.12 148 ARG A O 1
ATOM 1173 N N . SER A 1 149 ? 6.066 -6.902 4.657 1.00 88.31 149 SER A N 1
ATOM 1174 C CA . SER A 1 149 ? 5.858 -8.019 3.736 1.00 88.31 149 SER A CA 1
ATOM 1175 C C . SER A 1 149 ? 5.193 -9.182 4.460 1.00 88.31 149 SER A C 1
ATOM 1177 O O . SER A 1 149 ? 5.714 -9.698 5.450 1.00 88.31 149 SER A O 1
ATOM 1179 N N . LEU A 1 150 ? 4.054 -9.635 3.932 1.00 83.75 150 LEU A N 1
ATOM 1180 C CA . LEU A 1 150 ? 3.347 -10.807 4.456 1.00 83.75 150 LEU A CA 1
ATOM 1181 C C . LEU A 1 150 ? 4.164 -12.094 4.300 1.00 83.75 150 LEU A C 1
ATOM 1183 O O . LEU A 1 150 ? 4.076 -12.977 5.151 1.00 83.75 150 LEU A O 1
ATOM 1187 N N . VAL A 1 151 ? 4.994 -12.175 3.259 1.00 86.62 151 VAL A N 1
ATOM 1188 C CA . VAL A 1 151 ? 5.891 -13.311 3.020 1.00 86.62 151 VAL A CA 1
ATOM 1189 C C . VAL A 1 151 ? 6.980 -13.352 4.085 1.00 86.62 151 VAL A C 1
ATOM 1191 O O . VAL A 1 151 ? 7.105 -14.358 4.782 1.00 86.62 151 VAL A O 1
ATOM 1194 N N . PHE A 1 152 ? 7.675 -12.232 4.323 1.00 84.81 152 PHE A N 1
ATOM 1195 C CA . PHE A 1 152 ? 8.643 -12.163 5.420 1.00 84.81 152 PHE A CA 1
ATOM 1196 C C . PHE A 1 152 ? 7.983 -12.355 6.782 1.00 84.81 152 PHE A C 1
ATOM 1198 O O . PHE A 1 152 ? 8.587 -12.956 7.662 1.00 84.81 152 PHE A O 1
ATOM 1205 N N . LYS A 1 153 ? 6.744 -11.895 6.978 1.00 80.25 153 LYS A N 1
ATOM 1206 C CA . LYS A 1 153 ? 5.990 -12.146 8.211 1.00 80.25 153 LYS A CA 1
ATOM 1207 C C . LYS A 1 153 ? 5.780 -13.639 8.448 1.00 80.25 153 LYS A C 1
ATOM 1209 O O . LYS A 1 153 ? 6.032 -14.108 9.554 1.00 80.25 153 LYS A O 1
ATOM 1214 N N . ALA A 1 154 ? 5.332 -14.372 7.431 1.00 80.06 154 ALA A N 1
ATOM 1215 C CA . ALA A 1 154 ? 5.113 -15.811 7.525 1.00 80.06 154 ALA A CA 1
ATOM 1216 C C . ALA A 1 154 ? 6.427 -16.570 7.767 1.00 80.06 154 ALA A C 1
ATOM 1218 O O . ALA A 1 154 ? 6.479 -17.431 8.644 1.00 80.06 154 ALA A O 1
ATOM 1219 N N . GLU A 1 155 ? 7.484 -16.202 7.042 1.00 76.81 155 GLU A N 1
ATOM 1220 C CA . GLU A 1 155 ? 8.797 -16.852 7.097 1.00 76.81 155 GLU A CA 1
ATOM 1221 C C . GLU A 1 155 ? 9.557 -16.554 8.402 1.00 76.81 155 GLU A C 1
ATOM 1223 O O . GLU A 1 155 ? 10.189 -17.438 8.974 1.00 76.81 155 GLU A O 1
ATOM 1228 N N . LEU A 1 156 ? 9.463 -15.325 8.925 1.00 73.38 156 LEU A N 1
ATOM 1229 C CA . LEU A 1 156 ? 10.187 -14.902 10.130 1.00 73.38 156 LEU A CA 1
ATOM 1230 C C . LEU A 1 156 ? 9.446 -15.159 11.438 1.00 73.38 156 LEU A C 1
ATOM 1232 O O . LEU A 1 156 ? 10.115 -15.245 12.471 1.00 73.38 156 LEU A O 1
ATOM 1236 N N . LEU A 1 157 ? 8.111 -15.167 11.426 1.00 68.06 157 LEU A N 1
ATOM 1237 C CA . LEU A 1 157 ? 7.277 -15.274 12.633 1.00 68.06 157 LEU A CA 1
ATOM 1238 C C . LEU A 1 157 ? 6.458 -16.572 12.682 1.00 68.06 157 LEU A C 1
ATOM 1240 O O . LEU A 1 157 ? 5.621 -16.725 13.565 1.00 68.06 157 LEU A O 1
ATOM 1244 N N . GLY A 1 158 ? 6.692 -17.505 11.751 1.00 61.34 158 GLY A N 1
ATOM 1245 C CA . GLY A 1 158 ? 6.264 -18.896 11.897 1.00 61.34 158 GLY A CA 1
ATOM 1246 C C . GLY A 1 158 ? 4.751 -19.110 11.932 1.00 61.34 158 GLY A C 1
ATOM 1247 O O . GLY A 1 158 ? 4.252 -19.852 12.770 1.00 61.34 158 GLY A O 1
ATOM 1248 N N . LEU A 1 159 ? 3.999 -18.530 10.990 1.00 48.56 159 LEU A N 1
ATOM 1249 C CA . LEU A 1 159 ? 2.558 -18.822 10.843 1.00 48.56 159 LEU A CA 1
ATOM 1250 C C . LEU A 1 159 ? 2.261 -20.239 10.285 1.00 48.56 159 LEU A C 1
ATOM 1252 O O . LEU A 1 159 ? 1.102 -20.571 10.049 1.00 48.56 159 LEU A O 1
ATOM 1256 N N . LEU A 1 160 ? 3.282 -21.088 10.105 1.00 42.25 160 LEU A N 1
ATOM 1257 C CA . LEU A 1 160 ? 3.189 -22.480 9.646 1.00 42.25 160 LEU A CA 1
ATOM 1258 C C . LEU A 1 160 ? 3.931 -23.432 10.614 1.00 42.25 160 LEU A C 1
ATOM 1260 O O . LEU A 1 160 ? 4.970 -23.990 10.280 1.00 42.25 160 LEU A O 1
ATOM 1264 N N . GLY A 1 161 ? 3.379 -23.640 11.812 1.00 44.19 161 GLY A N 1
ATOM 1265 C CA . GLY A 1 161 ? 3.704 -24.788 12.679 1.00 44.19 161 GLY A CA 1
ATOM 1266 C C . GLY A 1 161 ? 4.772 -24.577 13.772 1.00 44.19 161 GLY A C 1
ATOM 1267 O O . GLY A 1 161 ? 5.469 -23.562 13.785 1.00 44.19 161 GLY A O 1
ATOM 1268 N N . PRO A 1 162 ? 4.883 -25.511 14.745 1.00 43.47 162 PRO A N 1
ATOM 1269 C CA . PRO A 1 162 ? 5.633 -25.279 15.975 1.00 43.47 162 PRO A CA 1
ATOM 1270 C C . PRO A 1 162 ? 7.153 -25.396 15.787 1.00 43.47 162 PRO A C 1
ATOM 1272 O O . PRO A 1 162 ? 7.671 -26.452 15.440 1.00 43.47 162 PRO A O 1
ATOM 1275 N N . MET A 1 163 ? 7.836 -24.311 16.159 1.00 51.44 163 MET A N 1
ATOM 1276 C CA . MET A 1 163 ? 9.162 -24.255 16.786 1.00 51.44 163 MET A CA 1
ATOM 1277 C C . MET A 1 163 ? 10.375 -24.788 15.992 1.00 51.44 163 MET A C 1
ATOM 1279 O O . MET A 1 163 ? 10.897 -25.866 16.251 1.00 51.44 163 MET A O 1
ATOM 1283 N N . VAL A 1 164 ? 10.957 -23.911 15.164 1.00 44.75 164 VAL A N 1
ATOM 1284 C CA . VAL A 1 164 ? 12.424 -23.838 14.953 1.00 44.75 164 VAL A CA 1
ATOM 1285 C C . VAL A 1 164 ? 12.898 -22.417 15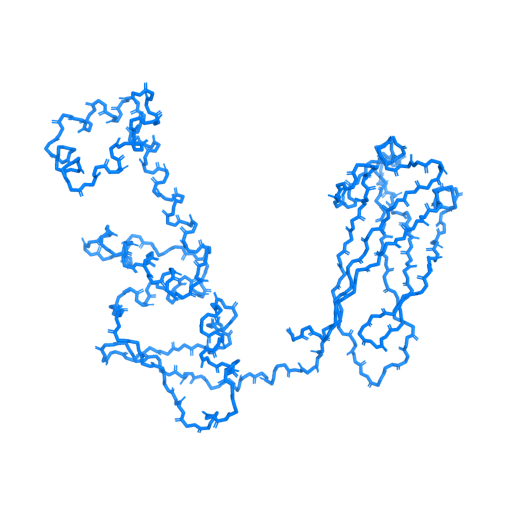.288 1.00 44.75 164 VAL A C 1
ATOM 1287 O O . VAL A 1 164 ? 13.608 -21.752 14.540 1.00 44.75 164 VAL A O 1
ATOM 1290 N N . GLU A 1 165 ? 12.428 -21.885 16.416 1.00 50.16 165 GLU A N 1
ATOM 1291 C CA . GLU A 1 165 ? 12.602 -20.467 16.750 1.00 50.16 165 GLU A CA 1
ATOM 1292 C C . GLU A 1 165 ? 13.933 -20.126 17.439 1.00 50.16 165 GLU A C 1
ATOM 1294 O O . GLU A 1 165 ? 14.157 -18.968 17.780 1.00 50.16 165 GLU A O 1
ATOM 1299 N N . SER A 1 166 ? 14.862 -21.075 17.603 1.00 45.50 166 SER A N 1
ATOM 1300 C CA . SER A 1 166 ? 16.087 -20.833 18.385 1.00 45.50 166 SER A CA 1
ATOM 1301 C C . SER A 1 166 ? 17.420 -20.893 17.628 1.00 45.50 166 SER A C 1
ATOM 1303 O O . SER A 1 166 ? 18.444 -20.639 18.255 1.00 45.50 166 SER A O 1
ATOM 1305 N N . THR A 1 167 ? 17.475 -21.178 16.317 1.00 46.34 167 THR A N 1
ATOM 1306 C CA . THR A 1 167 ? 18.791 -21.399 15.653 1.00 46.34 167 THR A CA 1
ATOM 1307 C C . THR A 1 167 ? 18.997 -20.831 14.247 1.00 46.34 167 THR A C 1
ATOM 1309 O O . THR A 1 167 ? 20.141 -20.743 13.812 1.00 46.34 167 THR A O 1
ATOM 1312 N N . MET A 1 168 ? 17.966 -20.376 13.532 1.00 51.72 168 MET A N 1
ATOM 1313 C CA . MET A 1 168 ? 18.163 -19.768 12.204 1.00 51.72 168 MET A CA 1
ATOM 1314 C C . MET A 1 168 ? 18.484 -18.271 12.343 1.00 51.72 168 MET A C 1
ATOM 1316 O O . MET A 1 168 ? 17.579 -17.435 12.402 1.00 51.72 168 MET A O 1
ATOM 1320 N N . SER A 1 169 ? 19.768 -17.916 12.453 1.00 57.62 169 SER A N 1
ATOM 1321 C CA . SER A 1 169 ? 20.258 -16.521 12.495 1.00 57.62 169 SER A CA 1
ATOM 1322 C C . SER A 1 169 ? 20.207 -15.808 11.133 1.00 57.62 169 SER A C 1
ATOM 1324 O O . SER A 1 169 ? 20.387 -14.588 11.070 1.00 57.62 169 SER A O 1
ATOM 1326 N N . SER A 1 170 ? 19.910 -16.541 10.055 1.00 66.94 170 SER A N 1
ATOM 1327 C CA . SER A 1 170 ? 19.864 -16.032 8.688 1.00 66.94 170 SER A CA 1
ATOM 1328 C C . SER A 1 170 ? 18.723 -16.621 7.853 1.00 66.94 170 SER A C 1
ATOM 1330 O O . SER A 1 170 ? 18.278 -17.741 8.090 1.00 66.94 170 SER A O 1
ATOM 1332 N N . ILE A 1 171 ? 18.248 -15.844 6.874 1.00 75.56 171 ILE A N 1
ATOM 1333 C CA . ILE A 1 171 ? 17.374 -16.317 5.785 1.00 75.56 171 ILE A CA 1
ATOM 1334 C C . ILE A 1 171 ? 18.213 -16.350 4.517 1.00 75.56 171 ILE A C 1
ATOM 1336 O O . ILE A 1 171 ? 18.904 -15.372 4.225 1.00 75.56 171 ILE A O 1
ATOM 1340 N N . THR A 1 172 ? 18.139 -17.442 3.759 1.00 77.44 172 THR A N 1
ATOM 1341 C CA . THR A 1 172 ? 18.859 -17.558 2.487 1.00 77.44 172 THR A CA 1
ATOM 1342 C C . THR A 1 172 ? 17.925 -17.290 1.314 1.00 77.44 172 THR A C 1
ATOM 1344 O O . THR A 1 172 ? 16.903 -17.953 1.161 1.00 77.44 172 THR A O 1
ATOM 1347 N N . LEU A 1 173 ? 18.287 -16.324 0.471 1.00 82.31 173 LEU A N 1
ATOM 1348 C CA . LEU A 1 173 ? 17.542 -15.934 -0.722 1.00 82.31 173 LEU A CA 1
ATOM 1349 C C . LEU A 1 173 ? 18.395 -16.242 -1.958 1.00 82.31 173 LEU A C 1
ATOM 1351 O O . LEU A 1 173 ? 19.426 -15.608 -2.197 1.00 82.31 173 LEU A O 1
ATOM 1355 N N . HIS A 1 174 ? 17.982 -17.242 -2.735 1.00 75.38 174 HIS A N 1
ATOM 1356 C CA . HIS A 1 174 ? 18.787 -17.766 -3.842 1.00 75.38 174 HIS A CA 1
ATOM 1357 C C . HIS A 1 174 ? 18.541 -17.063 -5.186 1.00 75.38 174 HIS A C 1
ATOM 1359 O O . HIS A 1 174 ? 19.482 -16.911 -5.962 1.00 75.38 174 HIS A O 1
ATOM 1365 N N . ASP A 1 175 ? 17.333 -16.550 -5.440 1.00 80.50 175 ASP A N 1
ATOM 1366 C CA . ASP A 1 175 ? 16.946 -16.075 -6.786 1.00 80.50 175 ASP A CA 1
ATOM 1367 C C . ASP A 1 175 ? 16.892 -14.549 -6.909 1.00 80.50 175 ASP A C 1
ATOM 1369 O O . ASP A 1 175 ? 16.170 -14.002 -7.741 1.00 80.50 175 ASP A O 1
ATOM 1373 N N . ILE A 1 176 ? 17.624 -13.836 -6.054 1.00 85.81 176 ILE A N 1
ATOM 1374 C CA . ILE A 1 176 ? 17.611 -12.372 -6.029 1.00 85.81 176 ILE A CA 1
ATOM 1375 C C . ILE A 1 176 ? 19.040 -11.874 -6.141 1.00 85.81 176 ILE A C 1
ATOM 1377 O O . ILE A 1 176 ? 19.925 -12.317 -5.412 1.00 85.81 176 ILE A O 1
ATOM 1381 N N . ALA A 1 177 ? 19.287 -10.964 -7.080 1.00 86.69 177 ALA A N 1
ATOM 1382 C CA . ALA A 1 177 ? 20.578 -10.302 -7.174 1.00 86.69 177 ALA A CA 1
ATOM 1383 C C . ALA A 1 177 ? 20.796 -9.392 -5.946 1.00 86.69 177 ALA A C 1
ATOM 1385 O O . ALA A 1 177 ? 19.861 -8.695 -5.539 1.00 86.69 177 ALA A O 1
ATOM 1386 N N . PRO A 1 178 ? 22.010 -9.337 -5.367 1.00 86.44 178 PRO A N 1
ATOM 1387 C CA . PRO A 1 178 ? 22.285 -8.499 -4.195 1.00 86.44 178 PRO A CA 1
ATOM 1388 C C . PRO A 1 178 ? 21.937 -7.017 -4.395 1.00 86.44 178 PRO A C 1
ATOM 1390 O O . PRO A 1 178 ? 21.420 -6.359 -3.492 1.00 86.44 178 PRO A O 1
ATOM 1393 N N . THR A 1 179 ? 22.153 -6.493 -5.601 1.00 86.38 179 THR A N 1
ATOM 1394 C CA . THR A 1 179 ? 21.794 -5.123 -5.992 1.00 86.38 179 THR A CA 1
ATOM 1395 C C . THR A 1 179 ? 20.282 -4.889 -5.953 1.00 86.38 179 THR A C 1
ATOM 1397 O O . THR A 1 179 ? 19.825 -3.919 -5.348 1.00 86.38 179 THR A O 1
ATOM 1400 N N . THR A 1 180 ? 19.490 -5.817 -6.496 1.00 89.56 180 THR A N 1
ATOM 1401 C CA . THR A 1 180 ? 18.021 -5.782 -6.424 1.00 89.56 180 THR A CA 1
ATOM 1402 C C . THR A 1 180 ? 17.527 -5.889 -4.985 1.00 89.56 180 THR A C 1
ATOM 1404 O O . THR A 1 180 ? 16.645 -5.134 -4.577 1.00 89.56 180 THR A O 1
ATOM 1407 N N . PHE A 1 181 ? 18.120 -6.775 -4.180 1.00 89.25 181 PHE A N 1
ATOM 1408 C CA . PHE A 1 181 ? 17.751 -6.914 -2.772 1.00 89.25 181 PHE A CA 1
ATOM 1409 C C . PHE A 1 181 ? 18.046 -5.639 -1.973 1.00 89.25 181 PHE A C 1
ATOM 1411 O O . PHE A 1 181 ? 17.231 -5.216 -1.156 1.00 89.25 181 PHE A O 1
ATOM 1418 N N . ARG A 1 182 ? 19.169 -4.968 -2.253 1.00 87.12 182 ARG A N 1
ATOM 1419 C CA . ARG A 1 182 ? 19.511 -3.673 -1.648 1.00 87.12 182 ARG A CA 1
ATOM 1420 C C . ARG A 1 182 ? 18.479 -2.595 -1.983 1.00 87.12 182 ARG A C 1
ATOM 1422 O O . ARG A 1 182 ? 18.052 -1.863 -1.091 1.00 87.12 182 ARG A O 1
ATOM 1429 N N . ALA A 1 183 ? 18.054 -2.519 -3.242 1.00 88.19 183 ALA A N 1
ATOM 1430 C CA . ALA A 1 183 ? 17.001 -1.605 -3.682 1.00 88.19 183 ALA A CA 1
ATOM 1431 C C . ALA A 1 183 ? 15.643 -1.926 -3.026 1.00 88.19 183 ALA A C 1
ATOM 1433 O O . ALA A 1 183 ? 14.934 -1.021 -2.584 1.00 88.19 183 ALA A O 1
ATOM 1434 N N . MET A 1 184 ? 15.310 -3.211 -2.884 1.00 90.44 184 MET A N 1
ATOM 1435 C CA . MET A 1 184 ? 14.113 -3.658 -2.168 1.00 90.44 184 MET A CA 1
ATOM 1436 C C . MET A 1 184 ? 14.165 -3.268 -0.685 1.00 90.44 184 MET A C 1
ATOM 1438 O O . MET A 1 184 ? 13.199 -2.713 -0.166 1.00 90.44 184 MET A O 1
ATOM 1442 N N . LEU A 1 185 ? 15.290 -3.506 -0.002 1.00 88.81 185 LEU A N 1
ATOM 1443 C CA . LEU A 1 185 ? 15.472 -3.089 1.388 1.00 88.81 185 LEU A CA 1
ATOM 1444 C C . LEU A 1 185 ? 15.324 -1.575 1.531 1.00 88.81 185 LEU A C 1
ATOM 1446 O O . LEU A 1 185 ? 14.619 -1.123 2.428 1.00 88.81 185 LEU A O 1
ATOM 1450 N N . TRP A 1 186 ? 15.914 -0.788 0.628 1.00 88.00 186 TRP A N 1
ATOM 1451 C CA . TRP A 1 186 ? 15.729 0.663 0.627 1.00 88.00 186 TRP A CA 1
ATOM 1452 C C . TRP A 1 186 ? 14.243 1.036 0.652 1.00 88.00 186 TRP A C 1
ATOM 1454 O O . TRP A 1 186 ? 13.820 1.817 1.507 1.00 88.00 186 TRP A O 1
ATOM 1464 N N . PHE A 1 187 ? 13.436 0.430 -0.222 1.00 89.19 187 PHE A N 1
ATOM 1465 C CA . PHE A 1 187 ? 11.991 0.649 -0.240 1.00 89.19 187 PHE A CA 1
ATOM 1466 C C . PHE A 1 187 ? 11.302 0.182 1.052 1.00 89.19 187 PHE A C 1
ATOM 1468 O O . PHE A 1 187 ? 10.433 0.873 1.579 1.00 89.19 187 PHE A O 1
ATOM 1475 N N . VAL A 1 188 ? 11.687 -0.969 1.603 1.00 88.25 188 VAL A N 1
ATOM 1476 C CA . VAL A 1 188 ? 11.103 -1.490 2.850 1.00 88.25 188 VAL A CA 1
ATOM 1477 C C . VAL A 1 188 ? 11.251 -0.490 4.002 1.00 88.25 188 VAL A C 1
ATOM 1479 O O . VAL A 1 188 ? 10.285 -0.298 4.743 1.00 88.25 188 VAL A O 1
ATOM 1482 N N . TYR A 1 189 ? 12.410 0.168 4.123 1.00 83.62 189 TYR A N 1
ATOM 1483 C CA . TYR A 1 189 ? 12.689 1.127 5.202 1.00 83.62 189 TYR A CA 1
ATOM 1484 C C . TYR A 1 189 ? 12.211 2.551 4.927 1.00 83.62 189 TYR A C 1
ATOM 1486 O O . TYR A 1 189 ? 11.838 3.250 5.864 1.00 83.62 189 TYR A O 1
ATOM 1494 N N . THR A 1 190 ? 12.270 3.003 3.676 1.00 85.25 190 THR A N 1
ATOM 1495 C CA . THR A 1 190 ? 12.011 4.414 3.332 1.00 85.25 190 THR A CA 1
ATOM 1496 C C . THR A 1 190 ? 10.662 4.636 2.670 1.00 85.25 190 THR A C 1
ATOM 1498 O O . THR A 1 190 ? 10.230 5.777 2.546 1.00 85.25 190 THR A O 1
ATOM 1501 N N . ASP A 1 191 ? 10.010 3.558 2.225 1.00 83.19 191 ASP A N 1
ATOM 1502 C CA . ASP A 1 191 ? 8.740 3.589 1.495 1.00 83.19 191 ASP A CA 1
ATOM 1503 C C . ASP A 1 191 ? 8.799 4.428 0.200 1.00 83.19 191 ASP A C 1
ATOM 1505 O O . ASP A 1 191 ? 7.778 4.865 -0.341 1.00 83.19 191 ASP A O 1
ATOM 1509 N N . ALA A 1 192 ? 10.026 4.637 -0.293 1.00 83.50 192 ALA A N 1
ATOM 1510 C CA . ALA A 1 192 ? 10.369 5.435 -1.456 1.00 83.50 192 ALA A CA 1
ATOM 1511 C C . ALA A 1 192 ? 11.060 4.574 -2.518 1.00 83.50 192 ALA A C 1
ATOM 1513 O O . ALA A 1 192 ? 11.875 3.696 -2.213 1.00 83.50 192 ALA A O 1
ATOM 1514 N N . PHE A 1 193 ? 10.738 4.846 -3.783 1.00 83.69 193 PHE A N 1
ATOM 1515 C CA . PHE A 1 193 ? 11.378 4.185 -4.913 1.00 83.69 193 PHE A CA 1
ATOM 1516 C C . PHE A 1 193 ? 12.872 4.548 -4.968 1.00 83.69 193 PHE A C 1
ATOM 1518 O O . PHE A 1 193 ? 13.213 5.714 -4.740 1.00 83.69 193 PHE A O 1
ATOM 1525 N N . PRO A 1 194 ? 13.779 3.592 -5.242 1.00 80.12 194 PRO A N 1
ATOM 1526 C CA . PRO A 1 194 ? 15.201 3.889 -5.373 1.00 80.12 194 PRO A CA 1
ATOM 1527 C C . PRO A 1 194 ? 15.443 4.924 -6.480 1.00 80.12 194 PRO A C 1
ATOM 1529 O O . PRO A 1 194 ? 14.905 4.817 -7.580 1.00 80.12 194 PRO A O 1
ATOM 1532 N N . GLY A 1 195 ? 16.259 5.935 -6.175 1.00 76.94 195 GLY A N 1
ATOM 1533 C CA . GLY A 1 195 ? 16.678 6.943 -7.147 1.00 76.94 195 GLY A CA 1
ATOM 1534 C C . GLY A 1 195 ? 17.472 6.340 -8.308 1.00 76.94 195 GLY A C 1
ATOM 1535 O O . GLY A 1 195 ? 17.962 5.212 -8.226 1.00 76.94 195 GLY A O 1
ATOM 1536 N N . ALA A 1 196 ? 17.613 7.103 -9.395 1.00 72.25 196 ALA A N 1
ATOM 1537 C CA . ALA A 1 196 ? 18.325 6.666 -10.599 1.00 72.25 196 ALA A CA 1
ATOM 1538 C C . ALA A 1 196 ? 19.785 6.265 -10.322 1.00 72.25 196 ALA A C 1
ATOM 1540 O O . ALA A 1 196 ? 20.291 5.325 -10.924 1.00 72.25 196 ALA A O 1
ATOM 1541 N N . ASP A 1 197 ? 20.422 6.913 -9.346 1.00 74.69 197 ASP A N 1
ATOM 1542 C CA . ASP A 1 197 ? 21.764 6.604 -8.845 1.00 74.69 197 ASP A CA 1
ATOM 1543 C C . ASP A 1 197 ? 21.885 5.191 -8.244 1.00 74.69 197 ASP A C 1
ATOM 1545 O O . ASP A 1 197 ? 22.972 4.620 -8.203 1.00 74.69 197 ASP A O 1
ATOM 1549 N N . LYS A 1 198 ? 20.769 4.604 -7.799 1.00 72.38 198 LYS A N 1
ATOM 1550 C CA . LYS A 1 198 ? 20.711 3.282 -7.151 1.00 72.38 198 LYS A CA 1
ATOM 1551 C C . LYS A 1 198 ? 20.227 2.173 -8.079 1.00 72.38 198 LYS A C 1
ATOM 1553 O O . LYS A 1 198 ? 20.246 1.011 -7.680 1.00 72.38 198 LYS A O 1
ATOM 1558 N N . LEU A 1 199 ? 19.784 2.522 -9.287 1.00 76.81 199 LEU A N 1
ATOM 1559 C CA . LEU A 1 199 ? 19.308 1.566 -10.288 1.00 76.81 199 LEU A CA 1
ATOM 1560 C C . LEU A 1 199 ? 20.449 0.952 -11.120 1.00 76.81 199 LEU A C 1
ATOM 1562 O O . LEU A 1 199 ? 20.225 -0.048 -11.796 1.00 76.81 199 LEU A O 1
ATOM 1566 N N . GLY A 1 200 ? 21.666 1.492 -11.009 1.00 74.62 200 GLY A N 1
ATOM 1567 C CA . GLY A 1 200 ? 22.856 0.984 -11.694 1.00 74.62 200 GLY A CA 1
ATOM 1568 C C . GLY A 1 200 ? 22.858 1.258 -13.200 1.00 74.62 200 GLY A C 1
ATOM 1569 O O . GLY A 1 200 ? 22.103 2.095 -13.695 1.00 74.62 200 GLY A O 1
ATOM 1570 N N . ASP A 1 201 ? 23.719 0.537 -13.921 1.00 77.62 201 ASP A N 1
ATOM 1571 C CA . ASP A 1 201 ? 23.998 0.777 -15.345 1.00 77.62 201 ASP A CA 1
ATOM 1572 C C . ASP A 1 201 ? 22.850 0.356 -16.278 1.00 77.62 201 ASP A C 1
ATOM 1574 O O . ASP A 1 201 ? 22.723 0.885 -17.383 1.00 77.62 201 ASP A O 1
ATOM 1578 N N . SER A 1 202 ? 21.971 -0.550 -15.829 1.00 81.56 202 SER A N 1
ATOM 1579 C CA . SER A 1 202 ? 20.777 -0.988 -16.562 1.00 81.56 202 SER A CA 1
ATOM 1580 C C . SER A 1 202 ? 19.480 -0.752 -15.764 1.00 81.56 202 SER A C 1
ATOM 1582 O O . SER A 1 202 ? 18.861 -1.689 -15.252 1.00 81.56 202 SER A O 1
ATOM 1584 N N . PRO A 1 203 ? 18.980 0.502 -15.687 1.00 77.75 203 PRO A N 1
ATOM 1585 C CA . PRO A 1 203 ? 17.791 0.821 -14.897 1.00 77.75 203 PRO A CA 1
ATOM 1586 C C . PRO A 1 203 ? 16.540 0.035 -15.299 1.00 77.75 203 PRO A C 1
ATOM 1588 O O . PRO A 1 203 ? 15.726 -0.295 -14.443 1.00 77.75 203 PRO A O 1
ATOM 1591 N N . SER A 1 204 ? 16.383 -0.290 -16.587 1.00 76.62 204 SER A N 1
ATOM 1592 C CA . SER A 1 204 ? 15.232 -1.057 -17.080 1.00 76.62 204 SER A CA 1
ATOM 1593 C C . SER A 1 204 ? 15.213 -2.486 -16.526 1.00 76.62 204 SER A C 1
ATOM 1595 O O . SER A 1 204 ? 14.210 -2.901 -15.946 1.00 76.62 204 SER A O 1
ATOM 1597 N N . GLU A 1 205 ? 16.333 -3.204 -16.624 1.00 81.94 205 GLU A N 1
ATOM 1598 C CA . GLU A 1 205 ? 16.481 -4.559 -16.080 1.00 81.94 205 GLU A CA 1
ATOM 1599 C C . GLU A 1 205 ? 16.339 -4.551 -14.555 1.00 81.94 205 GLU A C 1
ATOM 1601 O O . GLU A 1 205 ? 15.635 -5.382 -13.979 1.00 81.94 205 GLU A O 1
ATOM 1606 N N . MET A 1 206 ? 16.933 -3.557 -13.885 1.00 84.75 206 MET A N 1
ATOM 1607 C CA . MET A 1 206 ? 16.814 -3.406 -12.435 1.00 84.75 206 MET A CA 1
ATOM 1608 C C . MET A 1 206 ? 15.360 -3.215 -11.991 1.00 84.75 206 MET A C 1
ATOM 1610 O O . MET A 1 206 ? 14.923 -3.856 -11.035 1.00 84.75 206 MET A O 1
ATOM 1614 N N . VAL A 1 207 ? 14.595 -2.362 -12.679 1.00 85.12 207 VAL A N 1
ATOM 1615 C CA . VAL A 1 207 ? 13.169 -2.142 -12.385 1.00 85.12 207 VAL A CA 1
ATOM 1616 C C . VAL A 1 207 ? 12.370 -3.431 -12.586 1.00 85.12 207 VAL A C 1
ATOM 1618 O O . VAL A 1 207 ? 11.509 -3.736 -11.761 1.00 85.12 207 VAL A O 1
ATOM 1621 N N . GLN A 1 208 ? 12.663 -4.215 -13.628 1.00 85.31 208 GLN A N 1
ATOM 1622 C CA . GLN A 1 208 ? 12.012 -5.510 -13.857 1.00 85.31 208 GLN A CA 1
ATOM 1623 C C . GLN A 1 208 ? 12.308 -6.500 -12.725 1.00 85.31 208 GLN A C 1
ATOM 1625 O O . GLN A 1 208 ? 11.385 -7.096 -12.166 1.00 85.31 208 GLN A O 1
ATOM 1630 N N . HIS A 1 209 ? 13.577 -6.632 -12.331 1.00 88.75 209 HIS A N 1
ATOM 1631 C CA . HIS A 1 209 ? 13.966 -7.477 -11.204 1.00 88.75 209 HIS A CA 1
ATOM 1632 C C . HIS A 1 209 ? 13.342 -7.005 -9.888 1.00 88.75 209 HIS A C 1
ATOM 1634 O O . HIS A 1 209 ? 12.898 -7.829 -9.084 1.00 88.75 209 HIS A O 1
ATOM 1640 N N . LEU A 1 210 ? 13.260 -5.691 -9.671 1.00 89.62 210 LEU A N 1
ATOM 1641 C CA . LEU A 1 210 ? 12.633 -5.112 -8.488 1.00 89.62 210 LEU A CA 1
ATOM 1642 C C . LEU A 1 210 ? 11.122 -5.363 -8.474 1.00 89.62 210 LEU A C 1
ATOM 1644 O O . LEU A 1 210 ? 10.585 -5.688 -7.420 1.00 89.62 210 LEU A O 1
ATOM 1648 N N . LEU A 1 211 ? 10.448 -5.285 -9.624 1.00 89.25 211 LEU A N 1
ATOM 1649 C CA . LEU A 1 211 ? 9.028 -5.608 -9.752 1.00 89.25 211 LEU A CA 1
ATOM 1650 C C . LEU A 1 211 ? 8.757 -7.094 -9.480 1.00 89.25 211 LEU A C 1
ATOM 1652 O O . LEU A 1 211 ? 7.854 -7.411 -8.709 1.00 89.25 211 LEU A O 1
ATOM 1656 N N . ALA A 1 212 ? 9.563 -7.997 -10.046 1.00 90.25 212 ALA A N 1
ATOM 1657 C CA . ALA A 1 212 ? 9.464 -9.433 -9.774 1.00 90.25 212 ALA A CA 1
ATOM 1658 C C . ALA A 1 212 ? 9.715 -9.746 -8.287 1.00 90.25 212 ALA A C 1
ATOM 1660 O O . ALA A 1 212 ? 9.018 -10.554 -7.678 1.00 90.25 212 ALA A O 1
ATOM 1661 N N . THR A 1 213 ? 10.675 -9.050 -7.676 1.00 90.06 213 THR A N 1
ATOM 1662 C CA . THR A 1 213 ? 10.963 -9.153 -6.239 1.00 90.06 213 THR A CA 1
ATOM 1663 C C . THR A 1 213 ? 9.806 -8.614 -5.392 1.00 90.06 213 THR A C 1
ATOM 1665 O O . THR A 1 213 ? 9.439 -9.219 -4.386 1.00 90.06 213 THR A O 1
ATOM 1668 N N . ALA A 1 214 ? 9.203 -7.498 -5.805 1.00 90.75 214 ALA A N 1
ATOM 1669 C CA . ALA A 1 214 ? 8.049 -6.909 -5.139 1.00 90.75 214 ALA A CA 1
ATOM 1670 C C . ALA A 1 214 ? 6.837 -7.845 -5.174 1.00 90.75 214 ALA A C 1
ATOM 1672 O O . ALA A 1 214 ? 6.147 -7.976 -4.168 1.00 90.75 214 ALA A O 1
ATOM 1673 N N . ASP A 1 215 ? 6.608 -8.525 -6.297 1.00 90.00 215 ASP A N 1
ATOM 1674 C CA . ASP A 1 215 ? 5.580 -9.558 -6.417 1.00 90.00 215 ASP A CA 1
ATOM 1675 C C . ASP A 1 215 ? 5.856 -10.745 -5.490 1.00 90.00 215 ASP A C 1
ATOM 1677 O O . ASP A 1 215 ? 5.023 -11.074 -4.645 1.00 90.00 215 ASP A O 1
ATOM 1681 N N . ARG A 1 216 ? 7.076 -11.292 -5.550 1.00 89.44 216 ARG A N 1
ATOM 1682 C CA . ARG A 1 216 ? 7.502 -12.425 -4.718 1.00 89.44 216 ARG A CA 1
ATOM 1683 C C . ARG A 1 216 ? 7.314 -12.179 -3.223 1.00 89.44 216 ARG A C 1
ATOM 1685 O O . ARG A 1 216 ? 6.950 -13.106 -2.509 1.00 89.44 216 ARG A O 1
ATOM 1692 N N . PHE A 1 217 ? 7.587 -10.967 -2.742 1.00 88.88 217 PHE A N 1
ATOM 1693 C CA . PHE A 1 217 ? 7.477 -10.628 -1.320 1.00 88.88 217 PHE A CA 1
ATOM 1694 C C . PHE A 1 217 ? 6.192 -9.884 -0.950 1.00 88.88 217 PHE A C 1
ATOM 1696 O O . PHE A 1 217 ? 6.102 -9.374 0.170 1.00 88.88 217 PHE A O 1
ATOM 1703 N N . ALA A 1 218 ? 5.201 -9.824 -1.844 1.00 90.12 218 ALA A N 1
ATOM 1704 C CA . ALA A 1 218 ? 3.933 -9.126 -1.616 1.00 90.12 218 ALA A CA 1
ATOM 1705 C C . ALA A 1 218 ? 4.122 -7.664 -1.149 1.00 90.12 218 ALA A C 1
ATOM 1707 O O . ALA A 1 218 ? 3.499 -7.196 -0.195 1.00 90.12 218 ALA A O 1
ATOM 1708 N N . LEU A 1 219 ? 5.030 -6.939 -1.804 1.00 91.00 219 LEU A N 1
ATOM 1709 C CA . LEU A 1 219 ? 5.260 -5.508 -1.600 1.00 91.00 219 LEU A CA 1
ATOM 1710 C C . LEU A 1 219 ? 4.334 -4.705 -2.527 1.00 91.00 219 LEU A C 1
ATOM 1712 O O . LEU A 1 219 ? 4.791 -4.043 -3.460 1.00 91.00 219 LEU A O 1
ATOM 1716 N N . ASP A 1 220 ? 3.023 -4.761 -2.280 1.00 88.00 220 ASP A N 1
ATOM 1717 C CA . ASP A 1 220 ? 2.002 -4.235 -3.204 1.00 88.00 220 ASP A CA 1
ATOM 1718 C C . ASP A 1 220 ? 2.185 -2.755 -3.547 1.00 88.00 220 ASP A C 1
ATOM 1720 O O . ASP A 1 220 ? 2.058 -2.354 -4.704 1.00 88.00 220 ASP A O 1
ATOM 1724 N N . ARG A 1 221 ? 2.582 -1.934 -2.571 1.00 87.31 221 ARG A N 1
ATOM 1725 C CA . ARG A 1 221 ? 2.853 -0.514 -2.823 1.00 87.31 221 ARG A CA 1
ATOM 1726 C C . ARG A 1 221 ? 4.039 -0.294 -3.768 1.00 87.31 221 ARG A C 1
ATOM 1728 O O . ARG A 1 221 ? 3.990 0.617 -4.587 1.00 87.31 221 ARG A O 1
ATOM 1735 N N . LEU A 1 222 ? 5.079 -1.129 -3.703 1.00 87.75 222 LEU A N 1
ATOM 1736 C CA . LEU A 1 222 ? 6.196 -1.053 -4.649 1.00 87.75 222 LEU A CA 1
ATOM 1737 C C . LEU A 1 222 ? 5.742 -1.440 -6.061 1.00 87.75 222 LEU A C 1
ATOM 1739 O O . LEU A 1 222 ? 6.114 -0.769 -7.023 1.00 87.75 222 LEU A O 1
ATOM 1743 N N . LYS A 1 223 ? 4.882 -2.462 -6.185 1.00 87.06 223 LYS A N 1
ATOM 1744 C CA . LYS A 1 223 ? 4.277 -2.849 -7.471 1.00 87.06 223 LYS A CA 1
ATOM 1745 C C . LYS A 1 223 ? 3.472 -1.698 -8.077 1.00 87.06 223 LYS A C 1
ATOM 1747 O O . LYS A 1 223 ? 3.630 -1.410 -9.263 1.00 87.06 223 LYS A O 1
ATOM 1752 N N . LEU A 1 224 ? 2.658 -1.021 -7.263 1.00 86.38 224 LEU A N 1
ATOM 1753 C CA . LEU A 1 224 ? 1.873 0.140 -7.693 1.00 86.38 224 LEU A CA 1
ATOM 1754 C C . LEU A 1 224 ? 2.767 1.279 -8.187 1.00 86.38 224 LEU A C 1
ATOM 1756 O O . LEU A 1 224 ? 2.521 1.808 -9.266 1.00 86.38 224 LEU A O 1
ATOM 1760 N N . ILE A 1 225 ? 3.842 1.604 -7.466 1.00 85.75 225 ILE A N 1
ATOM 1761 C CA . ILE A 1 225 ? 4.777 2.658 -7.888 1.00 85.75 225 ILE A CA 1
ATOM 1762 C C . ILE A 1 225 ? 5.441 2.308 -9.228 1.00 85.75 225 ILE A C 1
ATOM 1764 O O . ILE A 1 225 ? 5.521 3.163 -10.110 1.00 85.75 225 ILE A O 1
ATOM 1768 N N . CYS A 1 226 ? 5.878 1.060 -9.426 1.00 81.00 226 CYS A N 1
ATOM 1769 C CA . CYS A 1 226 ? 6.424 0.620 -10.715 1.00 81.00 226 CYS A CA 1
ATOM 1770 C C . CYS A 1 226 ? 5.403 0.776 -11.855 1.00 81.00 226 CYS A C 1
ATOM 1772 O O . CYS A 1 226 ? 5.759 1.225 -12.947 1.00 81.00 226 CYS A O 1
ATOM 1774 N N . LEU A 1 227 ? 4.136 0.436 -11.603 1.00 81.94 227 LEU A N 1
ATOM 1775 C CA . LEU A 1 227 ? 3.063 0.578 -12.586 1.00 81.94 227 LEU A CA 1
ATOM 1776 C C . LEU A 1 227 ? 2.749 2.052 -12.885 1.00 81.94 227 LEU A C 1
ATOM 1778 O O . LEU A 1 227 ? 2.591 2.421 -14.046 1.00 81.94 227 LEU A O 1
ATOM 1782 N N . GLU A 1 228 ? 2.718 2.913 -11.868 1.00 85.62 228 GLU A N 1
ATOM 1783 C CA . GLU A 1 228 ? 2.556 4.358 -12.048 1.00 85.62 228 GLU A CA 1
ATOM 1784 C C . GLU A 1 228 ? 3.697 4.970 -12.863 1.00 85.62 228 GLU A C 1
ATOM 1786 O O . GLU A 1 228 ? 3.450 5.799 -13.740 1.00 85.62 228 GLU A O 1
ATOM 1791 N N . LEU A 1 229 ? 4.944 4.560 -12.607 1.00 81.94 229 LEU A N 1
ATOM 1792 C CA . LEU A 1 229 ? 6.099 5.002 -13.390 1.00 81.94 229 LEU A CA 1
ATOM 1793 C C . LEU A 1 229 ? 5.974 4.563 -14.851 1.00 81.94 229 LEU A C 1
ATOM 1795 O O . LEU A 1 229 ? 6.160 5.386 -15.748 1.00 81.94 229 LEU A O 1
ATOM 1799 N N . LYS A 1 230 ? 5.585 3.305 -15.097 1.00 83.69 230 LYS A N 1
ATOM 1800 C CA . LYS A 1 230 ? 5.291 2.811 -16.450 1.00 83.69 230 LYS A CA 1
ATOM 1801 C C . LYS A 1 230 ? 4.218 3.670 -17.124 1.00 83.69 230 LYS A C 1
ATOM 1803 O O . LYS A 1 230 ? 4.428 4.127 -18.245 1.00 83.69 230 LYS A O 1
ATOM 1808 N N . ASN A 1 231 ? 3.111 3.939 -16.431 1.00 86.25 231 ASN A N 1
ATOM 1809 C CA . ASN A 1 231 ? 2.010 4.741 -16.959 1.00 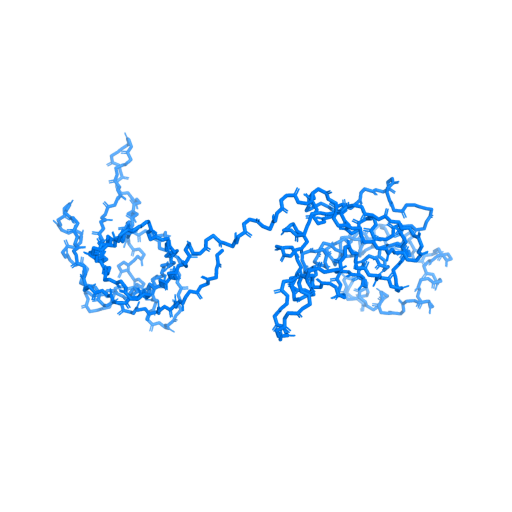86.25 231 ASN A CA 1
ATOM 1810 C C . ASN A 1 231 ? 2.460 6.156 -17.327 1.00 86.25 231 ASN A C 1
ATOM 1812 O O . ASN A 1 231 ? 2.183 6.599 -18.437 1.00 86.25 231 ASN A O 1
ATOM 1816 N N . LYS A 1 232 ? 3.216 6.823 -16.448 1.00 85.00 232 LYS A N 1
ATOM 1817 C CA . LYS A 1 232 ? 3.763 8.164 -16.706 1.00 85.00 232 LYS A CA 1
ATOM 1818 C C . LYS A 1 232 ? 4.711 8.183 -17.904 1.00 85.00 232 LYS A C 1
ATOM 1820 O O . LYS A 1 232 ? 4.681 9.129 -18.688 1.00 85.00 232 LYS A O 1
ATOM 1825 N N . CYS A 1 233 ? 5.537 7.149 -18.072 1.00 85.00 233 CYS A N 1
ATOM 1826 C CA . CYS A 1 233 ? 6.395 7.015 -19.249 1.00 85.00 233 CYS A CA 1
ATOM 1827 C C . CYS A 1 233 ? 5.569 6.857 -20.529 1.00 85.00 233 CYS A C 1
ATOM 1829 O O . CYS A 1 233 ? 5.852 7.530 -21.519 1.00 85.00 233 CYS A O 1
ATOM 1831 N N . ILE A 1 234 ? 4.537 6.010 -20.513 1.00 87.19 234 ILE A N 1
ATOM 1832 C CA . ILE A 1 234 ? 3.654 5.829 -21.671 1.00 87.19 234 ILE A CA 1
ATOM 1833 C C . ILE A 1 234 ? 2.915 7.131 -21.990 1.00 87.19 234 ILE A C 1
ATOM 1835 O O . ILE A 1 234 ? 2.910 7.522 -23.150 1.00 87.19 234 ILE A O 1
ATOM 1839 N N . ASP A 1 235 ? 2.387 7.848 -20.995 1.00 88.31 235 ASP A N 1
ATOM 1840 C CA . ASP A 1 235 ? 1.758 9.165 -21.194 1.00 88.31 235 ASP A CA 1
ATOM 1841 C C . ASP A 1 235 ? 2.722 10.174 -21.821 1.00 88.31 235 ASP A C 1
ATOM 1843 O O . ASP A 1 235 ? 2.376 10.894 -22.761 1.00 88.31 235 ASP A O 1
ATOM 1847 N N . PHE A 1 236 ? 3.966 10.201 -21.336 1.00 88.88 236 PHE A N 1
ATOM 1848 C CA . PHE A 1 236 ? 5.006 11.050 -21.900 1.00 88.88 236 PHE A CA 1
ATOM 1849 C C . PHE A 1 236 ? 5.271 10.716 -23.374 1.00 88.88 236 PHE A C 1
ATOM 1851 O O . PHE A 1 236 ? 5.370 11.634 -24.191 1.00 88.88 236 PHE A O 1
ATOM 1858 N N . PHE A 1 237 ? 5.363 9.433 -23.734 1.00 87.06 237 PHE A N 1
ATOM 1859 C CA . PHE A 1 237 ? 5.554 9.007 -25.124 1.00 87.06 237 PHE A CA 1
ATOM 1860 C C . PHE A 1 237 ? 4.315 9.220 -25.997 1.00 87.06 237 PHE A C 1
ATOM 1862 O O . PHE A 1 237 ? 4.474 9.563 -27.166 1.00 87.06 237 PHE A O 1
ATOM 1869 N N . ALA A 1 238 ? 3.113 9.051 -25.445 1.00 89.06 238 ALA A N 1
ATOM 1870 C CA . ALA A 1 238 ? 1.838 9.225 -26.137 1.00 89.06 238 ALA A CA 1
ATOM 1871 C C . ALA A 1 238 ? 1.573 10.688 -26.521 1.00 89.06 238 ALA A C 1
ATOM 1873 O O . ALA A 1 238 ? 0.830 10.954 -27.464 1.00 89.06 238 ALA A O 1
ATOM 1874 N N . SER A 1 239 ? 2.211 11.647 -25.840 1.00 90.88 239 SER A N 1
ATOM 1875 C CA . SER A 1 239 ? 2.192 13.050 -26.256 1.00 90.88 239 SER A CA 1
ATOM 1876 C C . SER A 1 239 ? 2.614 13.187 -27.723 1.00 90.88 239 SER A C 1
ATOM 1878 O O . SER A 1 239 ? 3.707 12.769 -28.105 1.00 90.88 239 SER A O 1
ATOM 1880 N N . GLU A 1 240 ? 1.777 13.827 -28.545 1.00 84.69 240 GLU A N 1
ATOM 1881 C CA . GLU A 1 240 ? 1.924 13.896 -30.008 1.00 84.69 240 GLU A CA 1
ATOM 1882 C C . GLU A 1 240 ? 3.338 14.305 -30.465 1.00 84.69 240 GLU A C 1
ATOM 1884 O O . GLU A 1 240 ? 3.915 13.725 -31.390 1.00 84.69 240 GLU A O 1
ATOM 1889 N N . LYS A 1 241 ? 3.933 15.290 -29.780 1.00 88.69 241 LYS A N 1
ATOM 1890 C CA . LYS A 1 241 ? 5.273 15.807 -30.089 1.00 88.69 241 LYS A CA 1
ATOM 1891 C C . LYS A 1 241 ? 6.376 14.783 -29.807 1.00 88.69 241 LYS A C 1
ATOM 1893 O O . LYS A 1 241 ? 7.386 14.775 -30.512 1.00 88.69 241 LYS A O 1
ATOM 1898 N N . ASN A 1 242 ? 6.200 13.950 -28.786 1.00 87.06 242 ASN A N 1
ATOM 1899 C CA . ASN A 1 242 ? 7.155 12.916 -28.402 1.00 87.06 242 ASN A CA 1
ATOM 1900 C C . ASN A 1 242 ? 6.956 11.661 -29.249 1.00 87.06 242 ASN A C 1
ATOM 1902 O O . ASN A 1 242 ? 7.941 11.137 -29.767 1.00 87.06 242 ASN A O 1
ATOM 1906 N N . PHE A 1 243 ? 5.706 11.253 -29.486 1.00 87.88 243 PHE A N 1
ATOM 1907 C CA . PHE A 1 243 ? 5.375 10.108 -30.329 1.00 87.88 243 PHE A CA 1
ATOM 1908 C C . PHE A 1 243 ? 5.956 10.256 -31.739 1.00 87.88 243 PHE A C 1
ATOM 1910 O O . PHE A 1 243 ? 6.706 9.392 -32.189 1.00 87.88 243 PHE A O 1
ATOM 1917 N N . LYS A 1 244 ? 5.712 11.396 -32.405 1.00 86.88 244 LYS A N 1
ATOM 1918 C CA . LYS A 1 244 ? 6.242 11.680 -33.755 1.00 86.88 244 LYS A CA 1
ATOM 1919 C C . LYS A 1 244 ? 7.769 11.614 -33.824 1.00 86.88 244 LYS A C 1
ATOM 1921 O O . LYS A 1 244 ? 8.323 11.206 -34.840 1.00 86.88 244 LYS A O 1
ATOM 1926 N N . LYS A 1 245 ? 8.456 12.017 -32.751 1.00 87.62 245 LYS A N 1
ATOM 1927 C CA . LYS A 1 245 ? 9.920 11.938 -32.664 1.00 87.62 245 LYS A CA 1
ATOM 1928 C C . LYS A 1 245 ? 10.401 10.516 -32.405 1.00 87.62 245 LYS A C 1
ATOM 1930 O O . LYS A 1 245 ? 11.386 10.104 -33.004 1.00 87.62 245 LYS A O 1
ATOM 1935 N N . ALA A 1 246 ? 9.725 9.788 -31.521 1.00 86.62 246 ALA A N 1
ATOM 1936 C CA . ALA A 1 246 ? 10.116 8.450 -31.101 1.00 86.62 246 ALA A CA 1
ATOM 1937 C C . ALA A 1 246 ? 9.862 7.406 -32.196 1.00 86.62 246 ALA A C 1
ATOM 1939 O O . ALA A 1 246 ? 10.759 6.614 -32.473 1.00 86.62 246 ALA A O 1
ATOM 1940 N N . VAL A 1 247 ? 8.699 7.442 -32.861 1.00 88.12 247 VAL A N 1
ATOM 1941 C CA . VAL A 1 247 ? 8.252 6.421 -33.832 1.00 88.12 247 VAL A CA 1
ATOM 1942 C C . VAL A 1 247 ? 9.205 6.234 -35.018 1.00 88.12 247 VAL A C 1
ATOM 1944 O O . VAL A 1 247 ? 9.273 5.159 -35.603 1.00 88.12 247 VAL A O 1
ATOM 1947 N N . LEU A 1 248 ? 9.987 7.266 -35.348 1.00 87.00 248 LEU A N 1
ATOM 1948 C CA . LEU A 1 248 ? 10.965 7.247 -36.440 1.00 87.00 248 LEU A CA 1
ATOM 1949 C C . LEU A 1 248 ? 12.347 6.719 -36.019 1.00 87.00 248 LEU A C 1
ATOM 1951 O O . LEU A 1 248 ? 13.255 6.624 -36.844 1.00 87.00 248 LEU A O 1
ATOM 1955 N N . THR A 1 249 ? 12.546 6.405 -34.738 1.00 88.38 249 THR A N 1
ATOM 1956 C CA . THR A 1 249 ? 13.838 5.936 -34.225 1.00 88.38 249 THR A CA 1
ATOM 1957 C C . THR A 1 249 ? 13.973 4.420 -34.337 1.00 88.38 249 THR A C 1
ATOM 1959 O O . THR A 1 249 ? 13.011 3.676 -34.154 1.00 88.38 249 THR A O 1
ATOM 1962 N N . LYS A 1 250 ? 15.208 3.937 -34.543 1.00 87.50 250 LYS A N 1
ATOM 1963 C CA . LYS A 1 250 ? 15.520 2.497 -34.472 1.00 87.50 250 LYS A CA 1
ATOM 1964 C C . LYS A 1 250 ? 15.129 1.890 -33.119 1.00 87.50 250 LYS A C 1
ATOM 1966 O O . LYS A 1 250 ? 14.658 0.762 -33.081 1.00 87.50 250 LYS A O 1
ATOM 1971 N N . GLY A 1 251 ? 15.272 2.663 -32.038 1.00 84.12 251 GLY A N 1
ATOM 1972 C CA . GLY A 1 251 ? 14.888 2.237 -30.692 1.00 84.12 251 GLY A CA 1
ATOM 1973 C C . GLY A 1 251 ? 13.393 1.940 -30.562 1.00 84.12 251 GLY A C 1
ATOM 1974 O O . GLY A 1 251 ? 13.028 0.979 -29.899 1.00 84.12 251 GLY A O 1
ATOM 1975 N N . PHE A 1 252 ? 12.522 2.691 -31.243 1.00 87.12 252 PHE A N 1
ATOM 1976 C CA . PHE A 1 252 ? 11.082 2.417 -31.234 1.00 87.12 252 PHE A CA 1
ATOM 1977 C C . PHE A 1 252 ? 10.717 1.153 -32.021 1.00 87.12 252 PHE A C 1
ATOM 1979 O O . PHE A 1 252 ? 9.862 0.381 -31.594 1.00 87.12 252 PHE A O 1
ATOM 1986 N N . VAL A 1 253 ? 11.395 0.907 -33.147 1.00 84.94 253 VAL A N 1
ATOM 1987 C CA . VAL A 1 253 ? 11.224 -0.338 -33.913 1.00 84.94 253 VAL A CA 1
ATOM 1988 C C . VAL A 1 253 ? 11.647 -1.545 -33.073 1.00 84.94 253 VAL A C 1
ATOM 1990 O O . VAL A 1 253 ? 10.907 -2.523 -33.001 1.00 84.94 253 VAL A O 1
ATOM 1993 N N . GLN A 1 254 ? 12.794 -1.456 -32.395 1.00 81.75 254 GLN A N 1
ATOM 1994 C CA . GLN A 1 254 ? 13.280 -2.505 -31.499 1.00 81.75 254 GLN A CA 1
ATOM 1995 C C . GLN A 1 254 ? 12.332 -2.726 -30.310 1.00 81.75 254 GLN A C 1
ATOM 1997 O O . GLN A 1 254 ? 11.981 -3.866 -30.018 1.00 81.75 254 GLN A O 1
ATOM 2002 N N . LEU A 1 255 ? 11.836 -1.647 -29.691 1.00 82.12 255 LEU A N 1
ATOM 2003 C CA . LEU A 1 255 ? 10.840 -1.715 -28.616 1.00 82.12 255 LEU A CA 1
ATOM 2004 C C . LEU A 1 255 ? 9.600 -2.512 -29.043 1.00 82.12 255 LEU A C 1
ATOM 2006 O O . LEU A 1 255 ? 9.108 -3.332 -28.275 1.00 82.12 255 LEU A O 1
ATOM 2010 N N . GLY A 1 256 ? 9.108 -2.301 -30.267 1.00 85.12 256 GLY A N 1
ATOM 2011 C CA . GLY A 1 256 ? 7.953 -3.038 -30.778 1.00 85.12 256 GLY A CA 1
ATOM 2012 C C . GLY A 1 256 ? 8.218 -4.504 -31.107 1.00 85.12 256 GLY A C 1
ATOM 2013 O O . GLY A 1 256 ? 7.284 -5.302 -31.069 1.00 85.12 256 GLY A O 1
ATOM 2014 N N . GLN A 1 257 ? 9.466 -4.868 -31.399 1.00 80.50 257 GLN A N 1
ATOM 2015 C CA . GLN A 1 257 ? 9.864 -6.262 -31.606 1.00 80.50 257 GLN A CA 1
ATOM 2016 C C . GLN A 1 257 ? 10.019 -7.007 -30.278 1.00 80.50 257 GLN A C 1
ATOM 2018 O O . GLN A 1 257 ? 9.559 -8.139 -30.157 1.00 80.50 257 GLN A O 1
ATOM 2023 N N . GLU A 1 258 ? 10.651 -6.374 -29.289 1.00 82.94 258 GLU A N 1
ATOM 2024 C CA . GLU A 1 258 ? 10.948 -6.999 -27.996 1.00 82.94 258 GLU A CA 1
ATOM 2025 C C . GLU A 1 258 ? 9.748 -6.976 -27.039 1.00 82.94 258 GLU A C 1
ATOM 2027 O O . GLU A 1 258 ? 9.551 -7.918 -26.271 1.00 82.94 258 GLU A O 1
ATOM 2032 N N . PHE A 1 259 ? 8.911 -5.935 -27.101 1.00 83.19 259 PHE A N 1
ATOM 2033 C CA . PHE A 1 259 ? 7.806 -5.727 -26.161 1.00 83.19 259 PHE A CA 1
ATOM 2034 C C . PHE A 1 259 ? 6.499 -5.313 -26.866 1.00 83.19 259 PHE A C 1
ATOM 2036 O O . PHE A 1 259 ? 6.037 -4.177 -26.706 1.00 83.19 259 PHE A O 1
ATOM 2043 N N . PRO A 1 260 ? 5.836 -6.229 -27.603 1.00 86.25 260 PRO A N 1
ATOM 2044 C CA . PRO A 1 260 ? 4.611 -5.921 -28.352 1.00 86.25 260 PRO A CA 1
ATOM 2045 C C . PRO A 1 260 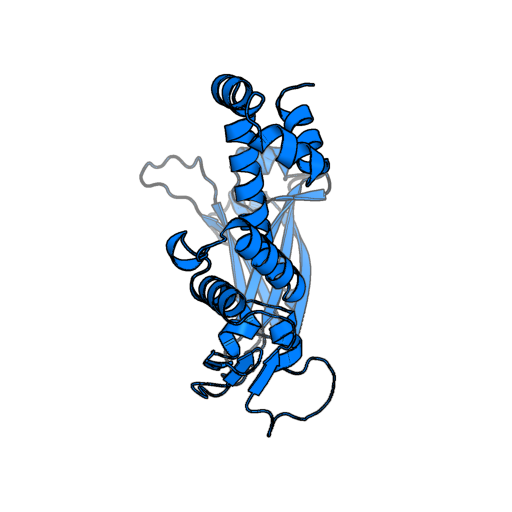? 3.488 -5.334 -27.483 1.00 86.25 260 PRO A C 1
ATOM 2047 O O . PRO A 1 260 ? 2.807 -4.396 -27.891 1.00 86.25 260 PRO A O 1
ATOM 2050 N N . SER A 1 261 ? 3.356 -5.811 -26.241 1.00 84.25 261 SER A N 1
ATOM 2051 C CA . SER A 1 261 ? 2.343 -5.343 -25.287 1.00 84.25 261 SER A CA 1
ATOM 2052 C C . SER A 1 261 ? 2.491 -3.867 -24.903 1.00 84.25 261 SER A C 1
ATOM 2054 O O . SER A 1 261 ? 1.493 -3.209 -24.615 1.00 84.25 261 SER A O 1
ATOM 2056 N N . ILE A 1 262 ? 3.713 -3.320 -24.923 1.00 86.00 262 ILE A N 1
ATOM 2057 C CA . ILE A 1 262 ? 3.951 -1.891 -24.670 1.00 86.00 262 ILE A CA 1
ATOM 2058 C C . ILE A 1 262 ? 3.454 -1.055 -25.852 1.00 86.00 262 ILE A C 1
ATOM 2060 O O . ILE A 1 262 ? 2.885 0.016 -25.648 1.00 86.00 262 ILE A O 1
ATOM 2064 N N . ILE A 1 263 ? 3.636 -1.542 -27.083 1.00 88.62 263 ILE A N 1
ATOM 2065 C CA . ILE A 1 263 ? 3.126 -0.865 -28.281 1.00 88.62 263 ILE A CA 1
ATOM 2066 C C . ILE A 1 263 ? 1.602 -0.882 -28.308 1.00 88.62 263 ILE A C 1
ATOM 2068 O O . ILE A 1 263 ? 1.003 0.138 -28.641 1.00 88.62 263 ILE A O 1
ATOM 2072 N N . ASP A 1 264 ? 0.974 -1.994 -27.934 1.00 86.56 264 ASP A N 1
ATOM 2073 C CA . ASP A 1 264 ? -0.487 -2.080 -27.874 1.00 86.56 264 ASP A CA 1
ATOM 2074 C C . ASP A 1 264 ? -1.068 -1.122 -26.827 1.00 86.56 264 ASP A C 1
ATOM 2076 O O . ASP A 1 264 ? -2.033 -0.411 -27.105 1.00 86.56 264 ASP A O 1
ATOM 2080 N N . GLU A 1 265 ? -0.439 -1.016 -25.655 1.00 87.88 265 GLU A N 1
ATOM 2081 C CA . GLU A 1 265 ? -0.845 -0.039 -24.641 1.00 87.88 265 GLU A CA 1
ATOM 2082 C C . GLU A 1 265 ? -0.636 1.408 -25.117 1.00 87.88 265 GLU A C 1
ATOM 2084 O O . GLU A 1 265 ? -1.492 2.269 -24.903 1.00 87.88 265 GLU A O 1
ATOM 2089 N N . LEU A 1 266 ? 0.473 1.687 -25.809 1.00 87.56 266 LEU A N 1
ATOM 2090 C CA . LEU A 1 266 ? 0.732 3.006 -26.384 1.00 87.56 266 LEU A CA 1
ATOM 2091 C C . LEU A 1 266 ? -0.313 3.374 -27.447 1.00 87.56 266 LEU A C 1
ATOM 2093 O O . LEU A 1 266 ? -0.795 4.505 -27.431 1.00 87.56 266 LEU A O 1
ATOM 2097 N N . ARG A 1 267 ? -0.689 2.429 -28.323 1.00 86.81 267 ARG A N 1
ATOM 2098 C CA . ARG A 1 267 ? -1.745 2.588 -29.342 1.00 86.81 267 ARG A CA 1
ATOM 2099 C C . ARG A 1 267 ? -3.082 2.976 -28.718 1.00 86.81 267 ARG A C 1
ATOM 2101 O O . ARG A 1 267 ? -3.672 3.973 -29.129 1.00 86.81 267 ARG A O 1
ATOM 2108 N N . GLN A 1 268 ? -3.480 2.285 -27.647 1.00 89.12 268 GLN A N 1
ATOM 2109 C CA . GLN A 1 268 ? -4.697 2.619 -26.902 1.00 89.12 268 GLN A CA 1
ATOM 2110 C C . GLN A 1 268 ? -4.684 4.061 -26.373 1.00 89.12 268 GLN A C 1
ATOM 2112 O O . GLN A 1 268 ? -5.710 4.737 -26.432 1.00 89.12 268 GLN A O 1
ATOM 2117 N N . ARG A 1 269 ? -3.535 4.568 -25.896 1.00 86.06 269 ARG A N 1
ATOM 2118 C CA . ARG A 1 269 ? -3.440 5.949 -25.374 1.00 86.06 269 ARG A CA 1
ATOM 2119 C C . ARG A 1 269 ? -3.473 7.022 -26.457 1.00 86.06 269 ARG A C 1
ATOM 2121 O O . ARG A 1 269 ? -3.942 8.123 -26.189 1.00 86.06 269 ARG A O 1
ATOM 2128 N N . ILE A 1 270 ? -2.977 6.717 -27.655 1.00 85.12 270 ILE A N 1
ATOM 2129 C CA . ILE A 1 270 ? -2.981 7.645 -28.801 1.00 85.12 270 ILE A CA 1
ATOM 2130 C C . ILE A 1 270 ? -4.224 7.501 -29.693 1.00 85.12 270 ILE A C 1
ATOM 2132 O O . ILE A 1 270 ? -4.358 8.248 -30.659 1.00 85.12 270 ILE A O 1
ATOM 2136 N N . GLY A 1 271 ? -5.137 6.580 -29.364 1.00 80.38 271 GLY A N 1
ATOM 2137 C CA . GLY A 1 271 ? -6.393 6.372 -30.088 1.00 80.38 271 GLY A CA 1
ATOM 2138 C C . GLY A 1 271 ? -6.233 5.669 -31.440 1.00 80.38 271 GLY A C 1
ATOM 2139 O O . GLY A 1 271 ? -6.984 5.982 -32.365 1.00 80.38 271 GLY A O 1
ATOM 2140 N N . LEU A 1 272 ? -5.251 4.766 -31.558 1.00 67.81 272 LEU A N 1
ATOM 2141 C CA . LEU A 1 272 ? -4.992 3.932 -32.743 1.00 67.81 272 LEU A CA 1
ATOM 2142 C C . LEU A 1 272 ? -5.345 2.461 -32.515 1.00 67.81 272 LEU A C 1
ATOM 2144 O O . LEU A 1 272 ? -5.195 1.985 -31.367 1.00 67.81 272 LEU A O 1
#

Solvent-accessible surface area (backbone atoms only — not comparable to full-atom values): 15718 Å² total; per-residue (Å²): 112,58,71,75,30,74,39,77,47,79,43,80,40,67,45,63,70,45,77,76,34,103,47,70,42,75,56,75,74,42,78,48,61,96,33,39,33,37,38,33,41,31,76,44,68,80,51,102,80,76,64,80,66,56,43,41,66,44,76,45,79,41,81,68,56,91,63,100,62,87,82,46,69,51,77,49,63,28,38,34,31,90,86,70,52,74,38,70,58,84,47,40,53,70,52,41,57,69,59,31,42,54,97,60,24,32,40,36,39,38,38,41,35,27,31,41,78,58,64,66,67,70,70,69,86,61,83,54,37,33,38,34,25,75,86,46,76,40,74,47,55,65,69,59,47,33,75,58,12,65,48,44,26,42,72,75,68,46,80,78,65,90,78,78,86,85,75,74,62,55,49,82,42,78,93,46,56,59,67,44,50,52,44,50,50,48,26,69,78,64,78,42,82,68,52,75,88,68,36,58,97,50,46,68,61,41,51,50,53,39,42,54,50,22,60,74,34,54,27,62,69,58,42,50,50,54,50,52,52,51,49,53,52,46,54,55,41,42,36,66,77,43,32,68,59,44,68,77,35,71,66,44,55,49,45,45,71,77,37,51,69,59,47,54,54,40,29,60,71,62,73,98

Sequence (272 aa):
GQTIDSTVHEFRVHYEPIFNSFNSFNADVISAGGHMWQVIFSQCGEDESGKAEYLNLSVRFKLLSKSSGSVYAMFDTFLLHGNGQPRHHNILRSDLEREYVTDGHFTFICVIMVVCDKSIPVPASDIGKQCLVRTETFHAHRAVLAARSLVFKAELLGLLGPMVESTMSSITLHDIAPTTFRAMLWFVYTDAFPGADKLGDSPSEMVQHLLATADRFALDRLKLICLELKNKCIDFFASEKNFKKAVLTKGFVQLGQEFPSIIDELRQRIGL

pLDDT: mean 75.2, std 13.56, range [38.53, 91.0]

Mean predicted aligned error: 18.21 Å

Foldseek 3Di:
DDFQWKDKDKFKAFQCVQPVDQDKDWGDWDDIPNWIKIKIWGWDDDDPVRDRFWTQTDIDIDTPDDDPDDKDKDKDKFWAWPVRDTDHRRDTPVCCCVTAADPRIGMMMMMMTTDDPPVPVLPPPPQFLWEQEQNDTDGDDLVLLLVQFVQSVCVQVPPDDDDPNPDRSYHYDYPADPLLVVQLVCCSVPVDHDDPVSCPPCVPVSLVSNLVVCVVRVNVSSVVVSVVVLVVVLVVCLPPVNVVVLCPDPVVVVCCVVPVVSVVVSCVSNVD

Secondary structure (DSSP, 8-state):
-EEEEEEEEEEEEEHHHHHHSSSPEEEEEEEETTEEEEEEEEEE---TT------EEEEEEEE-S--SSPPEEEEEEEEEPTTS-EEES---HHHHHHHTEETTEEEEEEEEEEEE----------S-EEEEETTEEEEE-HHHHHHH-HHHHHHHHTSSSS--TTT--EEEESSS-HHHHHHHHHHHHH-SPPPGGGS-S-HHHHHHHHHHHHHHTT-HHHHHHHHHHHHHHHHHHHSHHHHHHHTTSHHHHHHHHH-HHHHHHHHHHHT-

Organism: Sorghum bicolor (NCBI:txid4558)

Radius of gyration: 27.02 Å; Cα contacts (8 Å, |Δi|>4): 393; chains: 1; bounding box: 65×58×72 Å

InterPro domains:
  IPR000210 BTB/POZ domain [PF00651] (131-228)
  IPR000210 BTB/POZ domain [PS50097] (116-197)
  IPR000210 BTB/POZ domain [SM00225] (125-234)
  IPR011333 SKP1/BTB/POZ domain superfamily [G3DSA:3.30.710.10] (111-244)
  IPR011333 SKP1/BTB/POZ domain superfamily [SSF54695] (133-228)
  IPR045005 BTB/POZ and MATH domain-containing protein 1-6 [PTHR26379] (8-235)